Protein AF-A0A1X0RWL5-F1 (afdb_monomer_lite)

Structure (mmCIF, N/CA/C/O backbone):
data_AF-A0A1X0RWL5-F1
#
_entry.id   AF-A0A1X0RWL5-F1
#
loop_
_atom_site.group_PDB
_atom_site.id
_atom_site.type_symbol
_atom_site.label_atom_id
_atom_site.label_alt_id
_atom_site.label_comp_id
_atom_site.label_asym_id
_atom_site.label_entity_id
_atom_site.label_seq_id
_atom_site.pdbx_PDB_ins_code
_atom_site.Cartn_x
_atom_site.Cartn_y
_atom_site.Cartn_z
_atom_site.occupancy
_atom_site.B_iso_or_equiv
_atom_site.auth_seq_id
_atom_site.auth_comp_id
_atom_site.auth_asym_id
_atom_site.auth_atom_id
_atom_site.pdbx_PDB_model_num
ATOM 1 N N . MET A 1 1 ? -8.350 14.695 -5.551 1.00 92.56 1 MET A N 1
ATOM 2 C CA . MET A 1 1 ? -9.168 13.581 -5.007 1.00 92.56 1 MET A CA 1
ATOM 3 C C . MET A 1 1 ? -10.260 14.176 -4.135 1.00 92.56 1 MET A C 1
ATOM 5 O O . MET A 1 1 ? -10.119 15.328 -3.752 1.00 92.56 1 MET A O 1
ATOM 9 N N . ILE A 1 2 ? -11.336 13.450 -3.864 1.00 94.44 2 ILE A N 1
ATOM 10 C CA . ILE A 1 2 ? -12.346 13.819 -2.870 1.00 94.44 2 ILE A CA 1
ATOM 11 C C . ILE A 1 2 ? -12.333 12.714 -1.810 1.00 94.44 2 ILE A C 1
ATOM 13 O O . ILE A 1 2 ? -12.375 11.538 -2.169 1.00 94.44 2 ILE A O 1
ATOM 17 N N . LEU A 1 3 ? -12.236 13.079 -0.540 1.00 95.19 3 LEU A N 1
ATOM 18 C CA . LEU A 1 3 ? -12.356 12.169 0.590 1.00 95.19 3 LEU A CA 1
ATOM 19 C C . LEU A 1 3 ? -13.637 12.528 1.323 1.00 95.19 3 LEU A C 1
ATOM 21 O O . LEU A 1 3 ? -13.759 13.647 1.818 1.00 95.19 3 LEU A O 1
ATOM 25 N N . ASP A 1 4 ? -14.566 11.586 1.402 1.00 93.56 4 ASP A N 1
ATOM 26 C CA . ASP A 1 4 ? -15.720 11.742 2.275 1.00 93.56 4 ASP A CA 1
ATOM 27 C C . ASP A 1 4 ? -15.365 11.136 3.639 1.00 93.56 4 ASP A C 1
ATOM 29 O O . ASP A 1 4 ? -15.083 9.936 3.720 1.00 93.56 4 ASP A O 1
ATOM 33 N N . THR A 1 5 ? -15.335 11.960 4.686 1.00 93.12 5 THR A N 1
ATOM 34 C CA . THR A 1 5 ? -14.848 11.613 6.028 1.00 93.12 5 THR A CA 1
ATOM 35 C C . THR A 1 5 ? -15.949 11.728 7.077 1.00 93.12 5 THR A C 1
ATOM 37 O O . THR A 1 5 ? -16.734 12.678 7.092 1.00 93.12 5 THR A O 1
ATOM 40 N N . HIS A 1 6 ? -16.026 10.754 7.980 1.00 91.69 6 HIS A N 1
ATOM 41 C CA . HIS A 1 6 ? -16.970 10.783 9.089 1.00 91.69 6 HIS A CA 1
ATOM 42 C C . HIS A 1 6 ? -16.647 11.963 10.027 1.00 91.69 6 HIS A C 1
ATOM 44 O O . HIS A 1 6 ? -15.472 12.150 10.361 1.00 91.69 6 HIS A O 1
ATOM 50 N N . PRO A 1 7 ? -17.642 12.750 10.483 1.00 88.81 7 PRO A N 1
ATOM 51 C CA . PRO A 1 7 ? -17.404 13.919 11.332 1.00 88.81 7 PRO A CA 1
ATOM 52 C C . PRO A 1 7 ? -16.592 13.610 12.594 1.00 88.81 7 PRO A C 1
ATOM 54 O O . PRO A 1 7 ? -15.671 14.353 12.921 1.00 88.81 7 PRO A O 1
ATOM 57 N N . ASP A 1 8 ? -16.863 12.478 13.248 1.00 89.62 8 ASP A N 1
ATOM 58 C CA . ASP A 1 8 ? -16.156 12.083 14.475 1.00 89.62 8 ASP A CA 1
ATOM 59 C C . ASP A 1 8 ? -14.657 11.872 14.251 1.00 89.62 8 ASP A C 1
ATOM 61 O O . ASP A 1 8 ? -13.845 12.187 15.118 1.00 89.62 8 ASP A O 1
ATOM 65 N N . PHE A 1 9 ? -14.261 11.417 13.059 1.00 91.75 9 PHE A N 1
ATOM 66 C CA . PHE A 1 9 ? -12.850 11.270 12.730 1.00 91.75 9 PHE A CA 1
ATOM 67 C C . PHE A 1 9 ? -12.144 12.620 12.667 1.00 91.75 9 PHE A C 1
ATOM 69 O O . PHE A 1 9 ? -11.029 12.739 13.166 1.00 91.75 9 PHE A O 1
ATOM 76 N N . LEU A 1 10 ? -12.800 13.654 12.133 1.00 89.88 10 LEU A N 1
ATOM 77 C CA . LEU A 1 10 ? -12.243 15.009 12.068 1.00 89.88 10 LEU A CA 1
ATOM 78 C C . LEU A 1 10 ? -12.021 15.627 13.460 1.00 89.88 10 LEU A C 1
ATOM 80 O O . LEU A 1 10 ? -11.217 16.547 13.598 1.00 89.88 10 LEU A O 1
ATOM 84 N N . LEU A 1 11 ? -12.688 15.113 14.501 1.00 91.06 11 LEU A N 1
ATOM 85 C CA . LEU A 1 11 ? -12.480 15.544 15.887 1.00 91.06 11 LEU A CA 1
ATOM 86 C C . LEU A 1 11 ? -11.215 14.942 16.518 1.00 91.06 11 LEU A C 1
ATOM 88 O O . LEU A 1 11 ? -10.672 15.519 17.468 1.00 91.06 11 LEU A O 1
ATOM 92 N N . THR A 1 12 ? -10.734 13.815 15.989 1.00 92.75 12 THR A N 1
ATOM 93 C CA . THR A 1 12 ? -9.499 13.160 16.443 1.00 92.75 12 THR A CA 1
ATOM 94 C C . THR A 1 12 ? -8.259 13.959 16.040 1.00 92.75 12 THR A C 1
ATOM 96 O O . THR A 1 12 ? -8.297 14.797 15.135 1.00 92.75 12 THR A O 1
ATOM 99 N N . ASP A 1 13 ? -7.128 13.688 16.690 1.00 93.50 13 ASP A N 1
ATOM 100 C CA . ASP A 1 13 ? -5.861 14.340 16.347 1.00 93.50 13 ASP A CA 1
ATOM 101 C C . ASP A 1 13 ? -5.403 13.976 14.927 1.00 93.50 13 ASP A C 1
ATOM 103 O O . ASP A 1 13 ? -4.974 14.853 14.175 1.00 93.50 13 ASP A O 1
ATOM 107 N N . ALA A 1 14 ? -5.600 12.719 14.510 1.00 93.75 14 ALA A N 1
ATOM 108 C CA . ALA A 1 14 ? -5.349 12.275 13.141 1.00 93.75 14 ALA A CA 1
ATOM 109 C C . ALA A 1 14 ? -6.223 13.028 12.125 1.00 93.75 14 ALA A C 1
ATOM 111 O O . ALA A 1 14 ? -5.723 13.481 11.099 1.00 93.75 14 ALA A O 1
ATOM 112 N N . GLY A 1 15 ? -7.512 13.227 12.414 1.00 92.75 15 GLY A N 1
ATOM 113 C CA . GLY A 1 15 ? -8.420 13.955 11.525 1.00 92.75 15 GLY A CA 1
ATOM 114 C C . GLY A 1 15 ? -8.036 15.419 11.319 1.00 92.75 15 GLY A C 1
ATOM 115 O O . GLY A 1 15 ? -8.019 15.892 10.182 1.00 92.75 15 GLY A O 1
ATOM 116 N N . LYS A 1 16 ? -7.650 16.121 12.392 1.00 92.31 16 LYS A N 1
ATOM 117 C CA . LYS A 1 16 ? -7.170 17.515 12.315 1.00 92.31 16 LYS A CA 1
ATOM 118 C C . LYS A 1 16 ? -5.883 17.629 11.497 1.00 92.31 16 LYS A C 1
ATOM 120 O O . LYS A 1 16 ? -5.734 18.540 10.685 1.00 92.31 16 LYS A O 1
ATOM 125 N N . LEU A 1 17 ? -4.952 16.697 11.701 1.00 94.75 17 LEU A N 1
ATOM 126 C CA . LEU A 1 17 ? -3.697 16.641 10.951 1.00 94.75 17 LEU A CA 1
ATOM 127 C C . LEU A 1 17 ? -3.925 16.273 9.474 1.00 94.75 17 LEU A C 1
ATOM 129 O O . LEU A 1 17 ? -3.216 16.778 8.600 1.00 94.75 17 LEU A O 1
ATOM 133 N N . LEU A 1 18 ? -4.931 15.442 9.178 1.00 94.50 18 LEU A N 1
ATOM 134 C CA . LEU A 1 18 ? -5.252 15.020 7.815 1.00 94.50 18 LEU A CA 1
ATOM 135 C C . LEU A 1 18 ? -5.640 16.204 6.926 1.00 94.50 18 LEU A C 1
ATOM 137 O O . LEU A 1 18 ? -5.168 16.303 5.792 1.00 94.50 18 LEU A O 1
ATOM 141 N N . GLU A 1 19 ? -6.469 17.117 7.433 1.00 89.25 19 GLU A N 1
ATOM 142 C CA . GLU A 1 19 ? -6.888 18.306 6.686 1.00 89.25 19 GLU A CA 1
ATOM 143 C C . GLU A 1 19 ? -5.700 19.205 6.331 1.00 89.25 19 GLU A C 1
ATOM 145 O O . GLU A 1 19 ? -5.566 19.643 5.181 1.00 89.25 19 GLU A O 1
ATOM 150 N N . ALA A 1 20 ? -4.781 19.397 7.279 1.00 91.31 20 ALA A N 1
ATOM 151 C CA . ALA A 1 20 ? -3.557 20.158 7.059 1.00 91.31 20 ALA A CA 1
ATOM 152 C C . ALA A 1 20 ? -2.620 19.499 6.025 1.00 91.31 20 ALA A C 1
ATOM 154 O O . ALA A 1 20 ? -1.988 20.208 5.243 1.00 91.31 20 ALA A O 1
ATOM 155 N N . SER A 1 21 ? -2.548 18.162 5.986 1.00 93.56 21 SER A N 1
ATOM 156 C CA . SER A 1 21 ? -1.721 17.412 5.023 1.00 93.56 21 SER A CA 1
ATOM 157 C C . SER A 1 21 ? -2.301 17.422 3.597 1.00 93.56 21 SER A C 1
ATOM 159 O O . SER A 1 21 ? -1.571 17.596 2.614 1.00 93.56 21 SER A O 1
ATOM 161 N N . LEU A 1 22 ? -3.620 17.255 3.460 1.00 92.38 22 LEU A N 1
ATOM 162 C CA . LEU A 1 22 ? -4.269 17.032 2.166 1.00 92.38 22 LEU A CA 1
ATOM 163 C C . LEU A 1 22 ? -4.667 18.314 1.426 1.00 92.38 22 LEU A C 1
ATOM 165 O O . LEU A 1 22 ? -4.680 18.321 0.189 1.00 92.38 22 LEU A O 1
ATOM 169 N N . THR A 1 23 ? -4.933 19.407 2.144 1.00 89.12 23 THR A N 1
ATOM 170 C CA . THR A 1 23 ? -5.310 20.697 1.537 1.00 89.12 23 THR A CA 1
ATOM 171 C C . THR A 1 23 ? -4.235 21.238 0.577 1.00 89.12 23 THR A C 1
ATOM 173 O O . THR A 1 23 ? -4.574 21.565 -0.565 1.00 89.12 23 THR A O 1
ATOM 176 N N . PRO A 1 24 ? -2.928 21.248 0.929 1.00 93.00 24 PRO A N 1
ATOM 177 C CA . PRO A 1 24 ? -1.858 21.646 0.007 1.00 93.00 24 PRO A CA 1
ATOM 178 C C . PRO A 1 24 ? -1.766 20.782 -1.260 1.00 93.00 24 PRO A C 1
ATOM 180 O O . PRO A 1 24 ? -1.211 21.214 -2.268 1.00 93.00 24 PRO A O 1
ATOM 183 N N . LYS A 1 25 ? -2.313 19.560 -1.228 1.00 91.06 25 LYS A N 1
ATOM 184 C CA . LYS A 1 25 ? -2.301 18.594 -2.340 1.00 91.06 25 LYS A CA 1
ATOM 185 C C . LYS A 1 25 ? -3.575 18.636 -3.185 1.00 91.06 25 LYS A C 1
ATOM 187 O O . LYS A 1 25 ? -3.797 17.743 -4.004 1.00 91.06 25 LYS A O 1
ATOM 192 N N . MET A 1 26 ? -4.408 19.665 -3.002 1.00 89.81 26 MET A N 1
ATOM 193 C CA . MET A 1 26 ? -5.657 19.873 -3.745 1.00 89.81 26 MET A CA 1
ATOM 194 C C . MET A 1 26 ? -6.643 18.696 -3.618 1.00 89.81 26 MET A C 1
ATOM 196 O O . MET A 1 26 ? -7.407 18.395 -4.544 1.00 89.81 26 MET A O 1
ATOM 200 N N . ALA A 1 27 ? -6.609 17.984 -2.490 1.00 92.31 27 ALA A N 1
ATOM 201 C CA . ALA A 1 27 ? -7.645 17.025 -2.145 1.00 92.31 27 ALA A CA 1
ATOM 202 C C . ALA A 1 27 ? -8.783 17.743 -1.406 1.00 92.31 27 ALA A C 1
ATOM 204 O O . ALA A 1 27 ? -8.552 18.602 -0.563 1.00 92.31 27 ALA A O 1
ATOM 205 N N . GLU A 1 28 ? -10.018 17.398 -1.754 1.00 92.88 28 GLU A N 1
ATOM 206 C CA . GLU A 1 28 ? -11.218 17.941 -1.121 1.00 92.88 28 GLU A CA 1
ATOM 207 C C . GLU A 1 28 ? -11.665 16.993 -0.020 1.00 92.88 28 GLU A C 1
ATOM 209 O O . GLU A 1 28 ? -11.987 15.844 -0.311 1.00 92.88 28 GLU A O 1
ATOM 214 N N . ILE A 1 29 ? -11.717 17.472 1.218 1.00 92.06 29 ILE A N 1
ATOM 215 C CA . ILE A 1 29 ? -12.321 16.735 2.325 1.00 92.06 29 ILE A CA 1
ATOM 216 C C . ILE A 1 29 ? -13.769 17.193 2.448 1.00 92.06 29 ILE A C 1
ATOM 218 O O . ILE A 1 29 ? -14.054 18.390 2.480 1.00 92.06 29 ILE A O 1
ATOM 222 N N . ARG A 1 30 ? -14.693 16.239 2.461 1.00 91.00 30 ARG A N 1
ATOM 223 C CA . ARG A 1 30 ? -16.125 16.489 2.605 1.00 91.00 30 ARG A CA 1
ATOM 224 C C . ARG A 1 30 ? -16.644 15.670 3.773 1.00 91.00 30 ARG A C 1
ATOM 226 O O . ARG A 1 30 ? -16.251 14.515 3.909 1.00 91.00 30 ARG A O 1
ATOM 233 N N . PRO A 1 31 ? -17.534 16.221 4.603 1.00 86.81 31 PRO A N 1
ATOM 234 C CA . PRO A 1 31 ? -18.164 15.417 5.627 1.00 86.81 31 PRO A CA 1
ATOM 235 C C . PRO A 1 31 ? -19.024 14.337 4.961 1.00 86.81 31 PRO A C 1
ATOM 237 O O . PRO A 1 31 ? -19.700 14.576 3.957 1.00 86.81 31 PRO A O 1
ATOM 240 N N . LEU A 1 32 ? -19.007 13.141 5.536 1.00 81.81 32 LEU A N 1
ATOM 241 C CA . LEU A 1 32 ? -19.832 11.999 5.154 1.00 81.81 32 LEU A CA 1
ATOM 242 C C . LEU A 1 32 ? -21.287 12.233 5.620 1.00 81.81 32 LEU A C 1
ATOM 244 O O . LEU A 1 32 ? -21.847 11.458 6.385 1.00 81.81 32 LEU A O 1
ATOM 248 N N . SER A 1 33 ? -21.885 13.362 5.232 1.00 61.53 33 SER A N 1
ATOM 249 C CA . SER A 1 33 ? -23.151 13.872 5.779 1.00 61.53 33 SER A CA 1
ATOM 250 C C . SER A 1 33 ? -24.401 13.199 5.215 1.00 61.53 33 SER A C 1
ATOM 252 O O . SER A 1 33 ? -25.498 13.473 5.691 1.00 61.53 33 SER A O 1
ATOM 254 N N . GLU A 1 34 ? -24.270 12.358 4.188 1.00 55.69 34 GLU A N 1
ATOM 255 C CA . GLU A 1 34 ? -25.434 11.901 3.421 1.00 55.69 34 GLU A CA 1
ATOM 256 C C . GLU A 1 34 ? -26.091 10.625 3.968 1.00 55.69 34 GLU A C 1
ATOM 258 O O . GLU A 1 34 ? -27.232 10.349 3.607 1.00 55.69 34 GLU A O 1
ATOM 263 N N . HIS A 1 35 ? -25.459 9.863 4.873 1.00 56.06 35 HIS A N 1
ATOM 264 C CA . HIS A 1 35 ? -25.995 8.556 5.273 1.00 56.06 35 HIS A CA 1
ATOM 265 C C . HIS A 1 35 ? -25.611 8.151 6.709 1.00 56.06 35 HIS A C 1
ATOM 267 O O . HIS A 1 35 ? -24.529 7.617 6.945 1.00 56.06 35 HIS A O 1
ATOM 273 N N . SER A 1 36 ? -26.549 8.302 7.654 1.00 56.88 36 SER A N 1
ATOM 274 C CA . SER A 1 36 ? -26.450 7.784 9.037 1.00 56.88 36 SER A CA 1
ATOM 275 C C . SER A 1 36 ? -26.243 6.258 9.123 1.00 56.88 36 SER A C 1
ATOM 277 O O . SER A 1 36 ? -25.979 5.728 10.201 1.00 56.88 36 SER A O 1
ATOM 279 N N . GLU A 1 37 ? -26.407 5.544 8.009 1.00 68.56 37 GLU A N 1
ATOM 280 C CA . GLU A 1 37 ? -26.296 4.086 7.893 1.00 68.56 37 GLU A CA 1
ATOM 281 C C . GLU A 1 37 ? -24.868 3.607 7.584 1.00 68.56 37 GLU A C 1
ATOM 283 O O . GLU A 1 37 ? -24.593 2.409 7.641 1.00 68.56 37 GLU A O 1
ATOM 288 N N . LEU A 1 38 ? -23.949 4.513 7.233 1.00 79.69 38 LEU A N 1
ATOM 289 C CA . LEU A 1 38 ? -22.583 4.131 6.878 1.00 79.69 38 LEU A CA 1
ATOM 290 C C . LEU A 1 38 ? -21.768 3.835 8.134 1.00 79.69 38 LEU A C 1
ATOM 292 O O . LEU A 1 38 ? -21.750 4.610 9.086 1.00 79.69 38 LEU A O 1
ATOM 296 N N . ARG A 1 39 ? -21.069 2.700 8.118 1.00 87.56 39 ARG A N 1
ATOM 297 C CA . ARG A 1 39 ? -20.262 2.199 9.239 1.00 87.56 39 ARG A CA 1
ATOM 298 C C . ARG A 1 39 ? -18.765 2.224 8.916 1.00 87.56 39 ARG A C 1
ATOM 300 O O . ARG A 1 39 ? -18.013 1.372 9.370 1.00 87.56 39 ARG A O 1
ATOM 307 N N . TYR A 1 40 ? -18.339 3.184 8.097 1.00 92.00 40 TYR A N 1
ATOM 308 C CA . TYR A 1 40 ? -16.934 3.410 7.770 1.00 92.00 40 TYR A CA 1
ATOM 309 C C . TYR A 1 40 ? -16.548 4.877 7.937 1.00 92.00 40 TYR A C 1
ATOM 311 O O . TYR A 1 40 ? -17.377 5.781 7.855 1.00 92.00 40 TYR A O 1
ATOM 319 N N . THR A 1 41 ? -15.259 5.102 8.163 1.00 94.25 41 THR A N 1
ATOM 320 C CA . THR A 1 41 ? -14.696 6.401 8.527 1.00 94.25 41 THR A CA 1
ATOM 321 C C . THR A 1 41 ? -14.378 7.251 7.305 1.00 94.25 41 THR A C 1
ATOM 323 O O . THR A 1 41 ? -14.656 8.445 7.304 1.00 94.25 41 THR A O 1
ATOM 326 N N . ILE A 1 42 ? -13.773 6.666 6.270 1.00 95.19 42 ILE A N 1
ATOM 327 C CA . ILE A 1 42 ? -13.331 7.394 5.076 1.00 95.19 42 ILE A CA 1
ATOM 328 C C . ILE A 1 42 ? -13.707 6.610 3.824 1.00 95.19 42 ILE A C 1
ATOM 330 O O . ILE A 1 42 ? -13.578 5.387 3.768 1.00 95.19 42 ILE A O 1
ATOM 334 N N . SER A 1 43 ? -14.140 7.323 2.789 1.00 94.75 43 SER A N 1
ATOM 335 C CA . SER A 1 43 ? -14.227 6.789 1.432 1.00 94.75 43 SER A CA 1
ATOM 336 C C . SER A 1 43 ? -13.642 7.762 0.420 1.00 94.75 43 SER A C 1
ATOM 338 O O . SER A 1 43 ? -13.606 8.971 0.652 1.00 94.75 43 SER A O 1
ATOM 340 N N . TRP A 1 44 ? -13.178 7.232 -0.709 1.00 95.44 44 TRP A N 1
ATOM 341 C CA . TRP A 1 44 ? -12.525 8.024 -1.743 1.00 95.44 44 TRP A CA 1
ATOM 342 C C . TRP A 1 44 ? -13.385 8.120 -2.993 1.00 95.44 44 TRP A C 1
ATOM 344 O O . TRP A 1 44 ? -13.938 7.141 -3.492 1.00 95.44 44 TRP A O 1
ATOM 354 N N . LYS A 1 45 ? -13.419 9.326 -3.541 1.00 94.12 45 LYS A N 1
ATOM 355 C CA . LYS A 1 45 ? -14.000 9.668 -4.830 1.00 94.12 45 LYS A CA 1
ATOM 356 C C . LYS A 1 45 ? -12.945 10.373 -5.670 1.00 94.12 45 LYS A C 1
ATOM 358 O O . LYS A 1 45 ? -12.112 11.137 -5.175 1.00 94.12 45 LYS A O 1
ATOM 363 N N . ARG A 1 46 ? -13.012 10.201 -6.983 1.00 91.19 46 ARG A N 1
ATOM 364 C CA . ARG A 1 46 ? -12.121 10.878 -7.922 1.00 91.19 46 ARG A CA 1
ATOM 365 C C . ARG A 1 46 ? -12.887 11.653 -8.974 1.00 91.19 46 ARG A C 1
ATOM 367 O O . ARG A 1 46 ? -13.784 11.132 -9.629 1.00 91.19 46 ARG A O 1
ATOM 374 N N . LYS A 1 47 ? -12.437 12.886 -9.201 1.00 91.00 47 LYS A N 1
ATOM 375 C CA . LYS A 1 47 ? -12.818 13.711 -10.348 1.00 91.00 47 LYS A CA 1
ATOM 376 C C . LYS A 1 47 ? -12.074 13.227 -11.595 1.00 91.00 47 LYS A C 1
ATOM 378 O O . LYS A 1 47 ? -10.849 13.303 -11.661 1.00 91.00 47 LYS A O 1
ATOM 383 N N . CYS A 1 48 ? -12.809 12.722 -12.574 1.00 88.69 48 CYS A N 1
ATOM 384 C CA . CYS A 1 48 ? -12.292 12.239 -13.846 1.00 88.69 48 CYS A CA 1
ATOM 385 C C . CYS A 1 48 ? -12.677 13.211 -14.962 1.00 88.69 48 CYS A C 1
ATOM 387 O O . CYS A 1 48 ? -13.856 13.473 -15.186 1.00 88.69 48 CYS A O 1
ATOM 389 N N . GLN A 1 49 ? -11.668 13.738 -15.653 1.00 88.94 49 GLN A N 1
ATOM 390 C CA . GLN A 1 49 ? -11.817 14.616 -16.823 1.00 88.94 49 GLN A CA 1
ATOM 391 C C . GLN A 1 49 ? -11.428 13.922 -18.132 1.00 88.94 49 GLN A C 1
ATOM 393 O O . GLN A 1 49 ? -11.605 14.489 -19.199 1.00 88.94 49 GLN A O 1
ATOM 398 N N . ALA A 1 50 ? -10.876 12.713 -18.055 1.00 86.88 50 ALA A N 1
ATOM 399 C CA . ALA A 1 50 ? -10.507 11.900 -19.202 1.00 86.88 50 ALA A CA 1
ATOM 400 C C . ALA A 1 50 ? -10.631 10.422 -18.825 1.00 86.88 50 ALA A C 1
ATOM 402 O O . ALA A 1 50 ? -10.339 10.047 -17.680 1.00 86.88 50 ALA A O 1
ATOM 403 N N . GLU A 1 51 ? -11.046 9.602 -19.781 1.00 87.12 51 GLU A N 1
ATOM 404 C CA . GLU A 1 51 ? -11.137 8.150 -19.657 1.00 87.12 51 GLU A CA 1
ATOM 405 C C . GLU A 1 51 ? -10.090 7.492 -20.551 1.00 87.12 51 GLU A C 1
ATOM 407 O O . GLU A 1 51 ? -9.620 8.065 -21.532 1.00 87.12 51 GLU A O 1
ATOM 412 N N . TRP A 1 52 ? -9.645 6.306 -20.154 1.00 84.38 52 TRP A N 1
ATOM 413 C CA . TRP A 1 52 ? -8.662 5.574 -20.935 1.00 84.38 52 TRP A CA 1
ATOM 414 C C . TRP A 1 52 ? -9.336 4.770 -22.017 1.00 84.38 52 TRP A C 1
ATOM 416 O O . TRP A 1 52 ? -10.272 4.027 -21.735 1.00 84.38 52 TRP A O 1
ATOM 426 N N . HIS A 1 53 ? -8.803 4.888 -23.221 1.00 83.38 53 HIS A N 1
ATOM 427 C CA . HIS A 1 53 ? -9.233 4.115 -24.359 1.00 83.38 53 HIS A CA 1
ATOM 428 C C . HIS A 1 53 ? -8.186 3.036 -24.639 1.00 83.38 53 HIS A C 1
ATOM 430 O O . HIS A 1 53 ? -7.046 3.340 -24.993 1.00 83.38 53 HIS A O 1
ATOM 436 N N . SER A 1 54 ? -8.560 1.774 -24.413 1.00 81.81 54 SER A N 1
ATOM 437 C CA . SER A 1 54 ? -7.646 0.626 -24.466 1.00 81.81 54 SER A CA 1
ATOM 438 C C . SER A 1 54 ? -7.082 0.370 -25.858 1.00 81.81 54 SER A C 1
ATOM 440 O O . SER A 1 54 ? -5.918 0.007 -25.976 1.00 81.81 54 SER A O 1
ATOM 442 N N . GLU A 1 55 ? -7.870 0.585 -26.910 1.00 81.19 55 GLU A N 1
ATOM 443 C CA . GLU A 1 55 ? -7.427 0.328 -28.286 1.00 81.19 55 GLU A CA 1
ATOM 444 C C . GLU A 1 55 ? -6.386 1.348 -28.748 1.00 81.19 55 GLU A C 1
ATOM 446 O O . GLU A 1 55 ? -5.377 0.994 -29.344 1.00 81.19 55 GLU A O 1
ATOM 451 N N . SER A 1 56 ? -6.606 2.625 -28.431 1.00 80.50 56 SER A N 1
ATOM 452 C CA . SER A 1 56 ? -5.719 3.715 -28.845 1.00 80.50 56 SER A CA 1
ATOM 453 C C . SER A 1 56 ? -4.629 4.022 -27.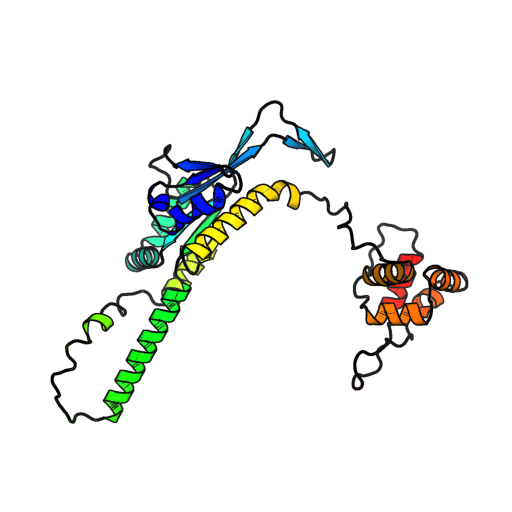819 1.00 80.50 56 SER A C 1
ATOM 455 O O . SER A 1 56 ? -3.897 4.991 -28.011 1.00 80.50 56 SER A O 1
ATOM 457 N N . GLN A 1 57 ? -4.564 3.267 -26.713 1.00 79.56 57 GLN A N 1
ATOM 458 C CA . GLN A 1 57 ? -3.605 3.430 -25.609 1.00 79.56 57 GLN A CA 1
ATOM 459 C C . GLN A 1 57 ? -3.436 4.896 -25.168 1.00 79.56 57 GLN A C 1
ATOM 461 O O . GLN A 1 57 ? -2.339 5.382 -24.895 1.00 79.56 57 GLN A O 1
ATOM 466 N N . THR A 1 58 ? -4.540 5.642 -25.144 1.00 80.00 58 THR A N 1
ATOM 467 C CA . THR A 1 58 ? -4.540 7.090 -24.913 1.00 80.00 58 THR A CA 1
ATOM 468 C C . THR A 1 58 ? -5.699 7.500 -24.016 1.00 80.00 58 THR A C 1
ATOM 470 O O . THR A 1 58 ? -6.724 6.822 -23.910 1.00 80.00 58 THR A O 1
ATOM 473 N N . PHE A 1 59 ? -5.531 8.627 -23.325 1.00 84.69 59 PHE A N 1
ATOM 474 C CA . PHE A 1 59 ? -6.600 9.227 -22.535 1.00 84.69 59 PHE A CA 1
ATOM 475 C C . PHE A 1 59 ? -7.448 10.141 -23.418 1.00 84.69 59 PHE A C 1
ATOM 477 O O . PHE A 1 59 ? -6.944 11.125 -23.956 1.00 84.69 59 PHE A O 1
ATOM 484 N N . ILE A 1 60 ? -8.739 9.835 -23.525 1.00 88.44 60 ILE A N 1
ATOM 485 C CA . ILE A 1 60 ? -9.716 10.646 -24.249 1.00 88.44 60 ILE A CA 1
ATOM 486 C C . ILE A 1 60 ? -10.383 11.602 -23.251 1.00 88.44 60 ILE A C 1
ATOM 488 O O . ILE A 1 60 ? -10.978 11.138 -22.271 1.00 88.44 60 ILE A O 1
ATOM 492 N N . PRO A 1 61 ? -10.299 12.929 -23.461 1.00 92.06 61 PRO A N 1
ATOM 493 C CA . PRO A 1 61 ? -10.986 13.902 -22.622 1.00 92.06 61 PRO A CA 1
ATOM 494 C C . PRO A 1 61 ? -12.502 13.678 -22.612 1.00 92.06 61 PRO A C 1
ATOM 496 O O . PRO A 1 61 ? -13.136 13.503 -23.652 1.00 92.06 61 PRO A O 1
ATOM 499 N N . LEU A 1 62 ? -13.094 13.719 -21.423 1.00 90.06 62 LEU A N 1
ATOM 500 C CA . LEU A 1 62 ? -14.536 13.699 -21.238 1.00 90.06 62 LEU A CA 1
ATOM 501 C C . LEU A 1 62 ? -15.103 15.101 -21.460 1.00 90.06 62 LEU A C 1
ATOM 503 O O . LEU A 1 62 ? -14.535 16.090 -21.002 1.00 90.06 62 LEU A O 1
ATOM 507 N N . ARG A 1 63 ? -16.278 15.181 -22.096 1.00 89.19 63 ARG A N 1
ATOM 508 C CA . ARG A 1 63 ? -17.003 16.453 -22.270 1.00 89.19 63 ARG A CA 1
ATOM 509 C C . ARG A 1 63 ? -17.396 17.080 -20.931 1.00 89.19 63 ARG A C 1
ATOM 511 O O . ARG A 1 63 ? -17.326 18.291 -20.782 1.00 89.19 63 ARG A O 1
ATOM 518 N N . ASN A 1 64 ? -17.788 16.241 -19.972 1.00 90.69 64 ASN A N 1
ATOM 519 C CA . ASN A 1 64 ? -18.174 16.641 -18.625 1.00 90.69 64 ASN A CA 1
ATOM 520 C C . ASN A 1 64 ? -17.351 15.859 -17.600 1.00 90.69 64 ASN A C 1
ATOM 522 O O . ASN A 1 64 ? -17.096 14.666 -17.775 1.00 90.69 64 ASN A O 1
ATOM 526 N N . MET A 1 65 ? -16.973 16.519 -16.506 1.00 90.38 65 MET A N 1
ATOM 527 C CA . MET A 1 65 ? -16.282 15.869 -15.397 1.00 90.38 65 MET A CA 1
ATOM 528 C C . MET A 1 65 ? -17.195 14.831 -14.733 1.00 90.38 65 MET A C 1
ATOM 530 O O . MET A 1 65 ? -18.329 15.131 -14.366 1.00 90.38 65 MET A O 1
ATOM 534 N N . LYS A 1 66 ? -16.668 13.627 -14.517 1.00 92.00 66 LYS A N 1
ATOM 535 C CA . LYS A 1 66 ? -17.355 12.523 -13.839 1.00 92.00 66 LYS A CA 1
ATOM 536 C C . LYS A 1 66 ? -16.738 12.288 -12.467 1.00 92.00 66 LYS A C 1
ATOM 538 O O . LYS A 1 66 ? -15.516 12.295 -12.337 1.00 92.00 66 LYS A O 1
ATOM 543 N N . ILE A 1 67 ? -17.559 12.064 -11.446 1.00 92.19 67 ILE A N 1
ATOM 544 C CA . ILE A 1 67 ? -17.083 11.630 -10.127 1.00 92.19 67 ILE A CA 1
ATOM 545 C C . ILE A 1 67 ? -17.223 10.111 -10.059 1.00 92.19 67 ILE A C 1
ATOM 547 O O . ILE A 1 67 ? -18.308 9.580 -10.274 1.00 92.19 67 ILE A O 1
ATOM 551 N N . ILE A 1 68 ? -16.117 9.421 -9.799 1.00 91.12 68 ILE A N 1
ATOM 552 C CA . ILE A 1 68 ? -16.053 7.960 -9.706 1.00 91.12 68 ILE A CA 1
ATOM 553 C C . ILE A 1 68 ? -15.705 7.585 -8.269 1.00 91.12 68 ILE A C 1
ATOM 555 O O . ILE A 1 68 ? -14.831 8.210 -7.673 1.00 91.12 68 ILE A O 1
ATOM 559 N N . GLN A 1 69 ? -16.398 6.591 -7.721 1.00 92.19 69 GLN A N 1
ATOM 560 C CA . GLN A 1 69 ? -16.098 6.014 -6.412 1.00 92.19 69 GLN A CA 1
ATOM 561 C C . GLN A 1 69 ? -14.895 5.080 -6.525 1.00 92.19 69 GLN A C 1
ATOM 563 O O . GLN A 1 69 ? -14.837 4.265 -7.445 1.00 92.19 69 GLN A O 1
ATOM 568 N N . GLU A 1 70 ? -13.952 5.188 -5.599 1.00 93.50 70 GLU A N 1
ATOM 569 C CA . GLU A 1 70 ? -12.852 4.232 -5.497 1.00 93.50 70 GLU A CA 1
ATOM 570 C C . GLU A 1 70 ? -13.326 2.956 -4.775 1.00 93.50 70 GLU A C 1
ATOM 572 O O . GLU A 1 70 ? -14.225 3.017 -3.927 1.00 93.50 70 GLU A O 1
ATOM 577 N N . PRO A 1 71 ? -12.731 1.788 -5.074 1.00 93.19 71 PRO A N 1
ATOM 578 C CA . PRO A 1 71 ? -13.205 0.500 -4.568 1.00 93.19 71 PRO A CA 1
ATOM 579 C C . PRO A 1 71 ? -12.785 0.214 -3.116 1.00 93.19 71 PRO A C 1
ATOM 581 O O . PRO A 1 71 ? -12.862 -0.930 -2.678 1.00 93.19 71 PRO A O 1
ATOM 584 N N . TYR A 1 72 ? -12.352 1.231 -2.368 1.00 94.88 72 TYR A N 1
ATOM 585 C CA . TYR A 1 72 ? -11.843 1.101 -1.005 1.00 94.88 72 TYR A CA 1
ATOM 586 C C . TYR A 1 72 ? -12.628 1.984 -0.037 1.00 94.88 72 TYR A C 1
ATOM 588 O O . TYR A 1 72 ? -12.993 3.122 -0.354 1.00 94.88 72 TYR A O 1
ATOM 596 N N . VAL A 1 73 ? -12.837 1.469 1.168 1.00 95.81 73 VAL A N 1
ATOM 597 C CA . VAL A 1 73 ? -13.285 2.233 2.335 1.00 95.81 73 VAL A CA 1
ATOM 598 C C . VAL A 1 73 ? -12.344 1.977 3.492 1.00 95.81 73 VAL A C 1
ATOM 600 O O . VAL A 1 73 ? -11.744 0.910 3.583 1.00 95.81 73 VAL A O 1
ATOM 603 N N . LEU A 1 74 ? -12.222 2.951 4.381 1.00 97.19 74 LEU A N 1
ATOM 604 C CA . LEU A 1 74 ? -11.373 2.842 5.552 1.00 97.19 74 LEU A CA 1
ATOM 605 C C . LEU A 1 74 ? -12.177 3.022 6.825 1.00 97.19 74 LEU A C 1
ATOM 607 O O . LEU A 1 74 ? -13.021 3.912 6.923 1.00 97.19 74 LEU A O 1
ATOM 611 N N . ILE A 1 75 ? -11.873 2.169 7.792 1.00 96.50 75 ILE A N 1
ATOM 612 C CA . ILE A 1 75 ? -12.350 2.241 9.163 1.00 96.50 75 ILE A CA 1
ATOM 613 C C . ILE A 1 75 ? -11.136 2.576 10.016 1.00 96.50 75 ILE A C 1
ATOM 615 O O . ILE A 1 75 ? -10.180 1.807 10.069 1.00 96.50 75 ILE A O 1
ATOM 619 N N . TYR A 1 76 ? -11.160 3.747 10.631 1.00 96.56 76 TYR A N 1
ATOM 620 C CA . TYR A 1 76 ? -10.177 4.162 11.617 1.00 96.56 76 TYR A CA 1
ATOM 621 C C . TYR A 1 76 ? -10.633 3.676 12.988 1.00 96.56 76 TYR A C 1
ATOM 623 O O . TYR A 1 76 ? -11.754 3.977 13.390 1.00 96.56 76 TYR A O 1
ATOM 631 N N . MET A 1 77 ? -9.764 2.958 13.693 1.00 96.12 77 MET A N 1
ATOM 632 C CA . MET A 1 77 ? -10.051 2.420 15.017 1.00 96.12 77 MET A CA 1
ATOM 633 C C . MET A 1 77 ? -8.811 2.558 15.911 1.00 96.12 77 MET A C 1
ATOM 635 O O . MET A 1 77 ? -7.806 1.878 15.685 1.00 96.12 77 MET A O 1
ATOM 639 N N . PRO A 1 78 ? -8.827 3.420 16.939 1.00 95.94 78 PRO A N 1
ATOM 640 C CA . PRO A 1 78 ? -7.787 3.430 17.959 1.00 95.94 78 PRO A CA 1
ATOM 641 C C . PRO A 1 78 ? -7.708 2.082 18.682 1.00 95.94 78 PRO A C 1
ATOM 643 O O . PRO A 1 78 ? -8.709 1.387 18.861 1.00 95.94 78 PRO A O 1
ATOM 646 N N . ILE A 1 79 ? -6.523 1.726 19.176 1.00 95.19 79 ILE A N 1
ATOM 647 C CA . ILE A 1 79 ? -6.313 0.454 19.880 1.00 95.19 79 ILE A CA 1
ATOM 648 C C . ILE A 1 79 ? -7.224 0.268 21.105 1.00 95.19 79 ILE A C 1
ATOM 650 O O . ILE A 1 79 ? -7.584 -0.859 21.439 1.00 95.19 79 ILE A O 1
ATOM 654 N N . ASP A 1 80 ? -7.617 1.349 21.777 1.00 93.50 80 ASP A N 1
ATOM 655 C CA . ASP A 1 80 ? -8.508 1.273 22.937 1.00 93.50 80 ASP A CA 1
ATOM 656 C C . ASP A 1 80 ? -9.929 0.834 22.537 1.00 93.50 80 ASP A C 1
ATOM 658 O O . ASP A 1 80 ? -10.496 -0.043 23.189 1.00 93.50 80 ASP A O 1
ATOM 662 N N . GLU A 1 81 ? -10.443 1.341 21.413 1.00 94.62 81 GLU A N 1
ATOM 663 C CA . GLU A 1 81 ? -11.731 0.938 20.829 1.00 94.62 81 GLU A CA 1
ATOM 664 C C . GLU A 1 81 ? -11.681 -0.511 20.318 1.00 94.62 81 GLU A C 1
ATOM 666 O O . GLU A 1 81 ? -12.572 -1.313 20.603 1.00 94.62 81 GLU A O 1
ATOM 671 N N . LEU A 1 82 ? -10.584 -0.906 19.660 1.00 95.44 82 LEU A N 1
ATOM 672 C CA . LEU A 1 82 ? -10.379 -2.300 19.250 1.00 95.44 82 LEU A CA 1
ATOM 673 C C . LEU A 1 82 ? -10.394 -3.248 20.459 1.00 95.44 82 LEU A C 1
ATOM 675 O O . LEU A 1 82 ? -11.024 -4.305 20.424 1.00 95.44 82 LEU A O 1
ATOM 679 N N . ASN A 1 83 ? -9.724 -2.871 21.549 1.00 94.62 83 ASN A N 1
ATOM 680 C CA . ASN A 1 83 ? -9.715 -3.662 22.776 1.00 94.62 83 ASN A CA 1
ATOM 681 C C . ASN A 1 83 ? -11.115 -3.781 23.395 1.00 94.62 83 ASN A C 1
ATOM 683 O O . ASN A 1 83 ? -11.442 -4.830 23.946 1.00 94.62 83 ASN A O 1
ATOM 687 N N . GLU A 1 84 ? -11.945 -2.740 23.318 1.00 94.19 84 GLU A N 1
ATOM 688 C CA . GLU A 1 84 ? -13.344 -2.786 23.756 1.00 94.19 84 GLU A CA 1
ATOM 689 C C . GLU A 1 84 ? -14.175 -3.766 22.934 1.00 94.19 84 GLU A C 1
ATOM 691 O O . GLU A 1 84 ? -14.877 -4.605 23.508 1.00 94.19 84 GLU A O 1
ATOM 696 N N . HIS A 1 85 ? -14.038 -3.732 21.611 1.00 94.81 85 HIS A N 1
ATOM 697 C CA . HIS A 1 85 ? -14.722 -4.669 20.727 1.00 94.81 85 HIS A CA 1
ATOM 698 C C . HIS A 1 85 ? -14.269 -6.117 20.922 1.00 94.81 85 HIS A C 1
ATOM 700 O O . HIS A 1 85 ? -15.100 -7.022 20.906 1.00 94.81 85 HIS A O 1
ATOM 706 N N . ILE A 1 86 ? -12.976 -6.347 21.165 1.00 94.81 86 ILE A N 1
ATOM 707 C CA . ILE A 1 86 ? -12.450 -7.686 21.465 1.00 94.81 86 ILE A CA 1
ATOM 708 C C . ILE A 1 86 ? -12.974 -8.188 22.815 1.00 94.81 86 ILE A C 1
ATOM 710 O O . ILE A 1 86 ? -13.395 -9.334 22.915 1.00 94.81 86 ILE A O 1
ATOM 714 N N . ARG A 1 87 ? -12.991 -7.345 23.858 1.00 92.44 87 ARG A N 1
ATOM 715 C CA . ARG A 1 87 ? -13.508 -7.734 25.186 1.00 92.44 87 ARG A CA 1
ATOM 716 C C . ARG A 1 87 ? -15.000 -8.036 25.188 1.00 92.44 87 ARG A C 1
ATOM 718 O O . ARG A 1 87 ? -15.443 -8.870 25.966 1.00 92.44 87 ARG A O 1
ATOM 725 N N . SER A 1 88 ? -15.760 -7.303 24.382 1.00 93.06 88 SER A N 1
ATOM 726 C CA . SER A 1 88 ? -17.205 -7.490 24.245 1.00 93.06 88 SER A CA 1
ATOM 727 C C . SER A 1 88 ? -17.576 -8.544 23.201 1.00 93.06 88 SER A C 1
ATOM 729 O O . SER A 1 88 ? -18.760 -8.795 23.019 1.00 93.06 88 SER A O 1
ATOM 731 N N . GLU A 1 89 ? -16.589 -9.140 22.521 1.00 92.50 89 GLU A N 1
ATOM 732 C CA . GLU A 1 89 ? -16.774 -10.096 21.421 1.00 92.50 89 GLU A CA 1
ATOM 733 C C . GLU A 1 89 ? -17.639 -9.545 20.265 1.00 92.50 89 GLU A C 1
ATOM 735 O O . GLU A 1 89 ? -18.230 -10.295 19.498 1.00 92.50 89 GLU A O 1
ATOM 740 N N . THR A 1 90 ? -17.682 -8.218 20.093 1.00 94.88 90 THR A N 1
ATOM 741 C CA . THR A 1 90 ? -18.528 -7.537 19.091 1.00 94.88 90 THR A CA 1
ATOM 742 C C . THR A 1 90 ? -17.792 -7.156 17.806 1.00 94.88 90 THR A C 1
ATOM 744 O O . THR A 1 90 ? -18.406 -6.626 16.880 1.00 94.88 90 THR A O 1
ATOM 747 N N . ILE A 1 91 ? -16.476 -7.395 17.719 1.00 94.44 91 ILE A N 1
ATOM 748 C CA . ILE A 1 91 ? -15.661 -6.931 16.584 1.00 94.44 91 ILE A CA 1
ATOM 749 C C . ILE A 1 91 ? -16.127 -7.512 15.241 1.00 94.44 91 ILE A C 1
ATOM 751 O O . ILE A 1 91 ? -16.174 -6.792 14.245 1.00 94.44 91 ILE A O 1
ATOM 755 N N . PHE A 1 92 ? -16.509 -8.790 15.203 1.00 94.19 92 PHE A N 1
ATOM 756 C CA . PHE A 1 92 ? -16.956 -9.438 13.970 1.00 94.19 92 PHE A CA 1
ATOM 757 C C . PHE A 1 92 ? -18.301 -8.896 13.494 1.00 94.19 92 PHE A C 1
ATOM 759 O O . PHE A 1 92 ? -18.428 -8.575 12.314 1.00 94.19 92 PHE A O 1
ATOM 766 N N . ASP A 1 93 ? -19.255 -8.721 14.408 1.00 92.88 93 ASP A N 1
ATOM 767 C CA . ASP A 1 93 ? -20.567 -8.143 14.108 1.00 92.88 93 ASP A CA 1
ATOM 768 C C . ASP A 1 93 ? -20.428 -6.697 13.626 1.00 92.88 93 ASP A C 1
ATOM 770 O O . ASP A 1 93 ? -21.048 -6.286 12.644 1.00 92.88 93 ASP A O 1
ATOM 774 N N . HIS A 1 94 ? -19.563 -5.920 14.285 1.00 92.00 94 HIS A N 1
ATOM 775 C CA . HIS A 1 94 ? -19.271 -4.547 13.891 1.00 92.00 94 HIS A CA 1
ATOM 776 C C . HIS A 1 94 ? -18.687 -4.481 12.470 1.00 92.00 94 HIS A C 1
ATOM 778 O O . HIS A 1 94 ? -19.141 -3.686 11.641 1.00 92.00 94 HIS A O 1
ATOM 784 N N . MET A 1 95 ? -17.734 -5.361 12.150 1.00 93.62 95 MET A N 1
ATOM 785 C CA . MET A 1 95 ? -17.141 -5.443 10.814 1.00 93.62 95 MET A CA 1
ATOM 786 C C . MET A 1 95 ? -18.119 -5.966 9.753 1.00 93.62 95 MET A C 1
ATOM 788 O O . MET A 1 95 ? -18.099 -5.489 8.621 1.00 93.62 95 MET A O 1
ATOM 792 N N . GLU A 1 96 ? -19.019 -6.885 10.095 1.00 92.31 96 GLU A N 1
ATOM 793 C CA . GLU A 1 96 ? -20.051 -7.390 9.181 1.00 92.31 96 GLU A CA 1
ATOM 794 C C . GLU A 1 96 ? -21.084 -6.314 8.814 1.00 92.31 96 GLU A C 1
ATOM 796 O O . GLU A 1 96 ? -21.466 -6.162 7.646 1.00 92.31 96 GLU A O 1
ATOM 801 N N . GLN A 1 97 ? -21.477 -5.490 9.787 1.00 90.75 97 GLN A N 1
ATOM 802 C CA . GLN A 1 97 ? -22.289 -4.300 9.528 1.00 90.75 97 GLN A CA 1
ATOM 803 C C . GLN A 1 97 ? -21.547 -3.314 8.617 1.00 90.75 97 GLN A C 1
ATOM 805 O O . GLN A 1 97 ? -22.140 -2.747 7.693 1.00 90.75 97 GLN A O 1
ATOM 810 N N . ALA A 1 98 ? -20.238 -3.143 8.825 1.00 91.94 98 ALA A N 1
ATOM 811 C CA . ALA A 1 98 ? -19.416 -2.308 7.961 1.00 91.94 98 ALA A CA 1
ATOM 812 C C . ALA A 1 98 ? -19.347 -2.830 6.522 1.00 91.94 98 ALA A C 1
ATOM 814 O O . ALA A 1 98 ? -19.560 -2.044 5.596 1.00 91.94 98 ALA A O 1
ATOM 815 N N . GLN A 1 99 ? -19.167 -4.138 6.319 1.00 92.00 99 GLN A N 1
ATOM 816 C CA . GLN A 1 99 ? -19.202 -4.779 4.997 1.00 92.00 99 GLN A CA 1
ATOM 817 C C . GLN A 1 99 ? -20.538 -4.582 4.291 1.00 92.00 99 GLN A C 1
ATOM 819 O O . GLN A 1 99 ? -20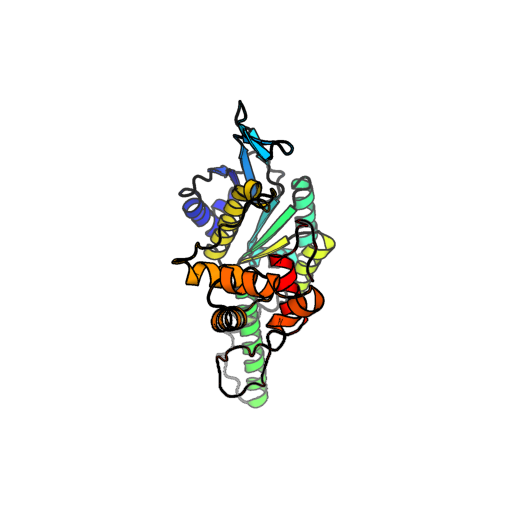.564 -4.186 3.125 1.00 92.00 99 GLN A O 1
ATOM 824 N N . SER A 1 100 ? -21.639 -4.752 5.022 1.00 90.50 100 SER A N 1
ATOM 825 C CA . SER A 1 100 ? -22.986 -4.511 4.500 1.00 90.50 100 SER A CA 1
ATOM 826 C C . SER A 1 100 ? -23.155 -3.061 4.025 1.00 90.50 100 SER A C 1
ATOM 828 O O . SER A 1 100 ? -23.708 -2.810 2.955 1.00 90.50 100 SER A O 1
ATOM 830 N N . SER A 1 101 ? -22.603 -2.092 4.767 1.00 89.88 101 SER A N 1
ATOM 831 C CA . SER A 1 101 ? -22.623 -0.671 4.381 1.00 89.88 101 SER A CA 1
ATOM 832 C C . SER A 1 101 ? -21.659 -0.325 3.230 1.00 89.88 101 SER A C 1
ATOM 834 O O . SER A 1 101 ? -21.864 0.649 2.497 1.00 89.88 101 SER A O 1
ATOM 836 N N . ALA A 1 102 ? -20.598 -1.116 3.043 1.00 89.06 102 ALA A N 1
ATOM 837 C CA . ALA A 1 102 ? -19.530 -0.840 2.091 1.00 89.06 102 ALA A CA 1
ATOM 838 C C . ALA A 1 102 ? -19.896 -1.174 0.634 1.00 89.06 102 ALA A C 1
ATOM 840 O O . ALA A 1 102 ? -19.216 -0.666 -0.257 1.00 89.06 102 ALA A O 1
ATOM 841 N N . LYS A 1 103 ? -20.982 -1.919 0.367 1.00 85.81 103 LYS A N 1
ATOM 842 C CA . LYS A 1 103 ? -21.455 -2.274 -0.992 1.00 85.81 103 LYS A CA 1
ATOM 843 C C . LYS A 1 103 ? -20.330 -2.858 -1.868 1.00 85.81 103 LYS A C 1
ATOM 845 O O . LYS A 1 103 ? -19.981 -2.275 -2.891 1.00 85.81 103 LYS A O 1
ATOM 850 N N . ASP A 1 104 ? -19.719 -3.950 -1.411 1.00 86.50 104 ASP A N 1
ATOM 851 C CA . ASP A 1 104 ? -18.629 -4.691 -2.082 1.00 86.50 104 ASP A CA 1
ATOM 852 C C . ASP A 1 104 ? -17.276 -3.964 -2.218 1.00 86.50 104 ASP A C 1
ATOM 854 O O . ASP A 1 104 ? -16.348 -4.477 -2.846 1.00 86.50 104 ASP A O 1
ATOM 858 N N . ARG A 1 105 ? -17.111 -2.785 -1.608 1.00 93.00 105 ARG A N 1
ATOM 859 C CA . ARG A 1 105 ? -15.798 -2.126 -1.518 1.00 93.00 105 ARG A CA 1
ATOM 860 C C . ARG A 1 105 ? -14.906 -2.832 -0.499 1.00 93.00 105 ARG A C 1
ATOM 862 O O . ARG A 1 105 ? -15.368 -3.237 0.566 1.00 93.00 105 ARG A O 1
ATOM 869 N N . GLN A 1 106 ? -13.613 -2.920 -0.800 1.00 95.31 106 GLN A N 1
ATOM 870 C CA . GLN A 1 106 ? -12.628 -3.498 0.107 1.00 95.31 106 GLN A CA 1
ATOM 871 C C . GLN A 1 106 ? -12.464 -2.614 1.348 1.00 95.31 106 GLN A C 1
ATOM 873 O O . GLN A 1 106 ? -12.266 -1.401 1.239 1.00 95.31 106 GLN A O 1
ATOM 878 N N . ILE A 1 107 ? -12.527 -3.233 2.526 1.00 97.00 107 ILE A N 1
ATOM 879 C CA . ILE A 1 107 ? -12.366 -2.544 3.806 1.00 97.00 107 ILE A CA 1
ATOM 880 C C . ILE A 1 107 ? -10.899 -2.551 4.225 1.00 97.00 107 ILE A C 1
ATOM 882 O O . ILE A 1 107 ? -10.248 -3.596 4.267 1.00 97.00 107 ILE A O 1
ATOM 886 N N . LEU A 1 108 ? -10.417 -1.366 4.582 1.00 97.81 108 LEU A N 1
ATOM 887 C CA . LEU A 1 108 ? -9.123 -1.104 5.189 1.00 97.81 108 LEU A CA 1
ATOM 888 C C . LEU A 1 108 ? -9.361 -0.771 6.671 1.00 97.81 108 LEU A C 1
ATOM 890 O O . LEU A 1 108 ? -9.853 0.311 6.986 1.00 97.81 108 LEU A O 1
ATOM 894 N N . LEU A 1 109 ? -9.056 -1.691 7.584 1.00 97.56 109 LEU A N 1
ATOM 895 C CA . LEU A 1 109 ? -9.118 -1.446 9.026 1.00 97.56 109 LEU A CA 1
ATOM 896 C C . LEU A 1 109 ? -7.784 -0.858 9.491 1.00 97.56 109 LEU A C 1
ATOM 898 O O . LEU A 1 109 ? -6.801 -1.584 9.648 1.00 97.56 109 LEU A O 1
ATOM 902 N N . LEU A 1 110 ? -7.745 0.454 9.703 1.00 97.94 110 LEU A N 1
ATOM 903 C CA . LEU A 1 110 ? -6.567 1.158 10.191 1.00 97.94 110 LEU A CA 1
ATOM 904 C C . LEU A 1 110 ? -6.591 1.214 11.719 1.00 97.94 110 LEU A C 1
ATOM 906 O O . LEU A 1 110 ? -7.454 1.868 12.306 1.00 97.94 110 LEU A O 1
ATOM 910 N N . VAL A 1 111 ? -5.632 0.531 12.348 1.00 97.69 111 VAL A N 1
ATOM 911 C CA . VAL A 1 111 ? -5.525 0.412 13.807 1.00 97.69 111 VAL A CA 1
ATOM 912 C C . VAL A 1 111 ? -4.393 1.285 14.334 1.00 97.69 111 VAL A C 1
ATOM 914 O O . VAL A 1 111 ? -3.216 0.950 14.177 1.00 97.69 111 VAL A O 1
ATOM 917 N N . GLU A 1 112 ? -4.741 2.379 15.008 1.00 97.38 112 GLU A N 1
ATOM 918 C CA . GLU A 1 112 ? -3.759 3.304 15.578 1.00 97.38 112 GLU A CA 1
ATOM 919 C C . GLU A 1 112 ? -3.282 2.853 16.968 1.00 97.38 112 GLU A C 1
ATOM 921 O O . GLU A 1 112 ? -4.076 2.587 17.870 1.00 97.38 112 GLU A O 1
ATOM 926 N N . GLY A 1 113 ? -1.961 2.803 17.165 1.00 95.00 113 GLY A N 1
ATOM 927 C CA . GLY A 1 113 ? -1.330 2.587 18.471 1.00 95.00 113 GLY A CA 1
ATOM 928 C C . GLY A 1 113 ? -1.041 1.126 18.830 1.00 95.00 113 GLY A C 1
ATOM 929 O O . GLY A 1 113 ? -0.622 0.848 19.958 1.00 95.00 113 GLY A O 1
ATOM 930 N N . LEU A 1 114 ? -1.197 0.188 17.889 1.00 93.19 114 LEU A N 1
ATOM 931 C CA . LEU A 1 114 ? -1.032 -1.253 18.131 1.00 93.19 114 LEU A CA 1
ATOM 932 C C . LEU A 1 114 ? 0.366 -1.615 18.678 1.00 93.19 114 LEU A C 1
ATOM 934 O O . LEU A 1 114 ? 0.507 -2.327 19.675 1.00 93.19 114 LEU A O 1
ATOM 938 N N . GLU A 1 115 ? 1.430 -1.074 18.076 1.00 90.81 115 GLU A N 1
ATOM 939 C CA . GLU A 1 115 ? 2.807 -1.366 18.500 1.00 90.81 115 GLU A CA 1
ATOM 940 C C . GLU A 1 115 ? 3.114 -0.787 19.894 1.00 90.81 115 GLU A C 1
ATOM 942 O O . GLU A 1 115 ? 3.763 -1.431 20.728 1.00 90.81 115 GLU A O 1
ATOM 947 N N . ALA A 1 116 ? 2.633 0.430 20.166 1.00 91.38 116 ALA A N 1
ATOM 948 C CA . ALA A 1 116 ? 2.792 1.082 21.462 1.00 91.38 116 ALA A CA 1
ATOM 949 C C . ALA A 1 116 ? 2.077 0.290 22.566 1.00 91.38 116 ALA A C 1
ATOM 951 O O . ALA A 1 116 ? 2.636 0.088 23.649 1.00 91.38 116 ALA A O 1
ATOM 952 N N . TYR A 1 117 ? 0.887 -0.228 22.262 1.00 91.81 117 TYR A N 1
ATOM 953 C CA . TYR A 1 117 ? 0.128 -1.107 23.137 1.00 91.81 117 TYR A CA 1
ATOM 954 C C . TYR A 1 117 ? 0.898 -2.391 23.480 1.00 91.81 117 TYR A C 1
ATOM 956 O O . TYR A 1 117 ? 1.092 -2.693 24.663 1.00 91.81 117 TYR A O 1
ATOM 964 N N . TYR A 1 118 ? 1.448 -3.096 22.484 1.00 92.12 118 TYR A N 1
ATOM 965 C CA . TYR A 1 118 ? 2.250 -4.302 22.727 1.00 92.12 118 TYR A CA 1
ATOM 966 C C . TYR A 1 118 ? 3.493 -4.029 23.575 1.00 92.12 118 TYR A C 1
ATOM 968 O O . TYR A 1 118 ? 3.775 -4.774 24.519 1.00 92.12 118 TYR A O 1
ATOM 976 N N . LYS A 1 119 ? 4.218 -2.937 23.298 1.00 90.56 119 LYS A N 1
ATOM 977 C CA . LYS A 1 119 ? 5.391 -2.536 24.092 1.00 90.56 119 LYS A CA 1
ATOM 978 C C . LYS A 1 119 ? 5.013 -2.224 25.538 1.00 90.56 119 LYS A C 1
ATOM 980 O O . LYS A 1 119 ? 5.683 -2.696 26.461 1.00 90.56 119 LYS A O 1
ATOM 985 N N . LYS A 1 120 ? 3.933 -1.463 25.750 1.00 88.25 120 LYS A N 1
ATOM 986 C CA . LYS A 1 120 ? 3.419 -1.121 27.085 1.00 88.25 120 LYS A CA 1
ATOM 987 C C . LYS A 1 120 ? 3.049 -2.382 27.863 1.00 88.25 120 LYS A C 1
ATOM 989 O O . LYS A 1 120 ? 3.446 -2.521 29.020 1.00 88.25 120 LYS A O 1
ATOM 994 N N . ARG A 1 121 ? 2.362 -3.328 27.220 1.00 87.94 121 ARG A N 1
ATOM 995 C CA . ARG A 1 121 ? 1.955 -4.591 27.839 1.00 87.94 121 ARG A CA 1
ATOM 996 C C . ARG A 1 121 ? 3.154 -5.464 28.225 1.00 87.94 121 ARG A C 1
ATOM 998 O O . ARG A 1 121 ? 3.255 -5.873 29.381 1.00 87.94 121 ARG A O 1
ATOM 1005 N N . ALA A 1 122 ? 4.100 -5.678 27.308 1.00 87.31 122 ALA A N 1
ATOM 1006 C CA . ALA A 1 122 ? 5.312 -6.461 27.569 1.00 87.31 122 ALA A CA 1
ATOM 1007 C C . ALA A 1 122 ? 6.157 -5.866 28.711 1.00 87.31 122 ALA A C 1
ATOM 1009 O O . ALA A 1 122 ? 6.679 -6.590 29.563 1.00 87.31 122 ALA A O 1
ATOM 1010 N N . LEU A 1 123 ? 6.258 -4.533 28.776 1.00 87.81 123 LEU A N 1
ATOM 1011 C CA . LEU A 1 123 ? 6.957 -3.838 29.856 1.00 87.81 123 LEU A CA 1
ATOM 1012 C C . LEU A 1 123 ? 6.313 -4.108 31.220 1.00 87.81 123 LEU A C 1
ATOM 1014 O O . LEU A 1 123 ? 7.023 -4.331 32.203 1.00 87.81 123 LEU A O 1
ATOM 1018 N N . ILE A 1 124 ? 4.983 -4.087 31.297 1.00 83.69 124 ILE A N 1
ATOM 1019 C CA . ILE A 1 124 ? 4.277 -4.322 32.557 1.00 83.69 124 ILE A CA 1
ATOM 1020 C C . ILE A 1 124 ? 4.363 -5.795 32.967 1.00 83.69 124 ILE A C 1
ATOM 1022 O O . ILE A 1 124 ? 4.652 -6.062 34.132 1.00 83.69 124 ILE A O 1
ATOM 1026 N N . GLN A 1 125 ? 4.233 -6.742 32.031 1.00 84.19 125 GLN A N 1
ATOM 1027 C CA . GLN A 1 125 ? 4.452 -8.169 32.304 1.00 84.19 125 GLN A CA 1
ATOM 1028 C C . GLN A 1 125 ? 5.862 -8.430 32.855 1.00 84.19 125 GLN A C 1
ATOM 1030 O O . GLN A 1 125 ? 6.019 -9.103 33.874 1.00 84.19 125 GLN A O 1
ATOM 1035 N N . ARG A 1 126 ? 6.895 -7.822 32.254 1.00 86.19 126 ARG A N 1
ATOM 1036 C CA . ARG A 1 126 ? 8.277 -7.915 32.748 1.00 86.19 126 ARG A CA 1
ATOM 1037 C C . ARG A 1 126 ? 8.422 -7.352 34.163 1.00 86.19 126 ARG A C 1
ATOM 1039 O O . ARG A 1 126 ? 9.089 -7.968 34.990 1.00 86.19 126 ARG A O 1
ATOM 1046 N N . ARG A 1 127 ? 7.806 -6.200 34.455 1.00 85.56 127 ARG A N 1
ATOM 1047 C CA . ARG A 1 127 ? 7.809 -5.608 35.807 1.00 85.56 127 ARG A CA 1
ATOM 1048 C C . ARG A 1 127 ? 7.102 -6.509 36.818 1.00 85.56 127 ARG A C 1
ATOM 1050 O O . ARG A 1 127 ? 7.593 -6.656 37.932 1.00 85.56 127 ARG A O 1
ATOM 1057 N N . HIS A 1 128 ? 5.985 -7.122 36.433 1.00 83.50 128 HIS A N 1
ATOM 1058 C CA . HIS A 1 128 ? 5.248 -8.052 37.283 1.00 83.50 128 HIS A CA 1
ATOM 1059 C C . HIS A 1 128 ? 6.094 -9.280 37.631 1.00 83.50 128 HIS A C 1
ATOM 1061 O O . HIS A 1 128 ? 6.282 -9.577 38.808 1.00 83.50 128 HIS A O 1
ATOM 1067 N N . PHE A 1 129 ? 6.702 -9.910 36.623 1.00 85.44 129 PHE A N 1
ATOM 1068 C CA . PHE A 1 129 ? 7.606 -11.042 36.815 1.00 85.44 129 PHE A CA 1
ATOM 1069 C C . PHE A 1 129 ? 8.803 -10.683 37.710 1.00 85.44 129 PHE A C 1
ATOM 1071 O O . PHE A 1 129 ? 9.114 -11.398 38.657 1.00 85.44 129 PHE A O 1
ATOM 1078 N N . GLN A 1 130 ? 9.442 -9.531 37.476 1.00 85.44 130 GLN A N 1
ATOM 1079 C CA . GLN A 1 130 ? 10.550 -9.056 38.313 1.00 85.44 130 GLN A CA 1
ATOM 1080 C C . GLN A 1 130 ? 10.138 -8.835 39.774 1.00 85.44 130 GLN A C 1
ATOM 1082 O O . GLN A 1 130 ? 10.908 -9.161 40.676 1.00 85.44 130 GLN A O 1
ATOM 1087 N N . ASN A 1 131 ? 8.941 -8.296 40.017 1.00 84.56 131 ASN A N 1
ATOM 1088 C CA . ASN A 1 131 ? 8.425 -8.102 41.370 1.00 84.56 131 ASN A CA 1
ATOM 1089 C C . ASN A 1 131 ? 8.119 -9.439 42.058 1.00 84.56 131 ASN A C 1
ATOM 1091 O O . ASN A 1 131 ? 8.473 -9.596 43.222 1.00 84.56 131 ASN A O 1
ATOM 1095 N N . GLN A 1 132 ? 7.528 -10.403 41.344 1.00 84.62 132 GLN A N 1
ATOM 1096 C CA . GLN A 1 132 ? 7.269 -11.747 41.873 1.00 84.62 132 GLN A CA 1
ATOM 1097 C C . GLN A 1 132 ? 8.566 -12.476 42.244 1.00 84.62 132 GLN A C 1
ATOM 1099 O O . GLN A 1 132 ? 8.679 -13.005 43.346 1.00 84.62 132 GLN A O 1
ATOM 1104 N N . VAL A 1 133 ? 9.579 -12.442 41.370 1.00 86.56 133 VAL A N 1
ATOM 1105 C CA . VAL A 1 133 ? 10.888 -13.054 41.649 1.00 86.56 133 VAL A CA 1
ATOM 1106 C C . VAL A 1 133 ? 11.556 -12.394 42.858 1.00 86.56 133 VAL A C 1
ATOM 1108 O O . VAL A 1 133 ? 12.044 -13.096 43.740 1.00 86.56 133 VAL A O 1
ATOM 1111 N N . ARG A 1 134 ? 11.527 -11.058 42.966 1.00 81.44 134 ARG A N 1
ATOM 1112 C CA . ARG A 1 134 ? 12.066 -10.349 44.143 1.00 81.44 134 ARG A CA 1
ATOM 1113 C C . ARG A 1 134 ? 11.366 -10.755 45.440 1.00 81.44 134 ARG A C 1
ATOM 1115 O O . ARG A 1 134 ? 12.048 -11.095 46.397 1.00 81.44 134 ARG A O 1
ATOM 1122 N N . GLN A 1 135 ? 10.034 -10.806 45.441 1.00 81.44 135 GLN A N 1
ATOM 1123 C CA . GLN A 1 135 ? 9.251 -11.252 46.600 1.00 81.44 135 GLN A CA 1
ATOM 1124 C C . GLN A 1 135 ? 9.544 -12.713 46.979 1.00 81.44 135 GLN A C 1
ATOM 1126 O O . GLN A 1 135 ? 9.557 -13.044 48.159 1.00 81.44 135 GLN A O 1
ATOM 1131 N N . SER A 1 136 ? 9.828 -13.578 45.999 1.00 76.94 136 SER A N 1
ATOM 1132 C CA . SER A 1 136 ? 10.203 -14.976 46.256 1.00 76.94 136 SER A CA 1
ATOM 1133 C C . SER A 1 136 ? 11.622 -15.149 46.819 1.00 76.94 136 SER A C 1
ATOM 1135 O O . SER A 1 136 ? 11.870 -16.112 47.539 1.00 76.94 136 SER A O 1
ATOM 1137 N N . ILE A 1 137 ? 12.541 -14.218 46.527 1.00 77.44 137 ILE A N 1
ATOM 1138 C CA . ILE A 1 137 ? 13.932 -14.239 47.012 1.00 77.44 137 ILE A CA 1
ATOM 1139 C C . ILE A 1 137 ? 14.053 -13.574 48.394 1.00 77.44 137 ILE A C 1
ATOM 1141 O O . ILE A 1 137 ? 14.876 -14.002 49.199 1.00 77.44 137 ILE A O 1
ATOM 1145 N N . GLU A 1 138 ? 13.239 -12.556 48.694 1.00 69.62 138 GLU A N 1
ATOM 1146 C CA . GLU A 1 138 ? 13.301 -11.816 49.968 1.00 69.62 138 GLU A CA 1
ATOM 1147 C C . GLU A 1 138 ? 12.665 -12.549 51.167 1.00 69.62 138 GLU A C 1
ATOM 1149 O O . GLU A 1 138 ? 12.885 -12.143 52.306 1.00 69.62 138 GLU A O 1
ATOM 1154 N N . GLY A 1 139 ? 11.956 -13.667 50.959 1.00 53.94 139 GLY A N 1
ATOM 1155 C CA . GLY A 1 139 ? 11.326 -14.434 52.042 1.00 53.94 139 GLY A CA 1
ATOM 1156 C C . GLY A 1 139 ? 10.229 -13.651 52.796 1.00 53.94 139 GLY A C 1
ATOM 1157 O O . GLY A 1 139 ? 10.070 -12.443 52.622 1.00 53.94 139 GLY A O 1
ATOM 1158 N N . PRO A 1 140 ? 9.415 -14.309 53.641 1.00 55.25 140 PRO A N 1
ATOM 1159 C CA . PRO A 1 140 ? 8.259 -13.690 54.292 1.00 55.25 140 PRO A CA 1
ATOM 1160 C C . PRO A 1 140 ? 8.667 -12.872 55.533 1.00 55.25 140 PRO A C 1
ATOM 1162 O O . PRO A 1 140 ? 8.154 -13.098 56.625 1.00 55.25 140 PRO A O 1
ATOM 1165 N N . SER A 1 141 ? 9.603 -11.932 55.384 1.00 52.16 141 SER A N 1
ATOM 1166 C CA . SER A 1 141 ? 10.188 -11.190 56.508 1.00 52.16 141 SER A CA 1
ATOM 1167 C C . SER A 1 141 ? 10.323 -9.695 56.213 1.00 52.16 141 SER A C 1
ATOM 1169 O O . SER A 1 141 ? 11.431 -9.177 56.120 1.00 52.16 141 SER A O 1
ATOM 1171 N N . ASN A 1 142 ? 9.193 -8.999 56.056 1.00 47.66 142 ASN A N 1
ATOM 1172 C CA . ASN A 1 142 ? 8.939 -7.679 56.658 1.00 47.66 142 ASN A CA 1
ATOM 1173 C C . ASN A 1 142 ? 7.620 -7.091 56.141 1.00 47.66 142 ASN A C 1
ATOM 1175 O O . ASN A 1 142 ? 7.526 -6.619 55.005 1.00 47.66 142 ASN A O 1
ATOM 1179 N N . ASP A 1 143 ? 6.622 -7.054 57.022 1.00 47.31 143 ASP A N 1
ATOM 1180 C CA . ASP A 1 143 ? 5.417 -6.242 56.873 1.00 47.31 143 ASP A CA 1
ATOM 1181 C C . ASP A 1 143 ? 5.796 -4.752 56.937 1.00 47.31 143 ASP A C 1
ATOM 1183 O O . ASP A 1 143 ? 5.851 -4.140 58.002 1.00 47.31 143 ASP A O 1
ATOM 1187 N N . ASN A 1 144 ? 6.078 -4.151 55.777 1.00 49.97 144 ASN A N 1
ATOM 1188 C CA . ASN A 1 144 ? 6.168 -2.699 55.627 1.00 49.97 144 ASN A CA 1
ATOM 1189 C C . ASN A 1 144 ? 4.907 -2.179 54.904 1.00 49.97 144 ASN A C 1
ATOM 1191 O O . ASN A 1 144 ? 4.679 -2.518 53.738 1.00 49.97 144 ASN A O 1
ATOM 1195 N N . PRO A 1 145 ? 4.084 -1.314 55.531 1.00 43.44 145 PRO A N 1
ATOM 1196 C CA . PRO A 1 145 ? 2.747 -0.964 55.038 1.00 43.44 145 PRO A CA 1
ATOM 1197 C C . PRO A 1 145 ? 2.720 0.044 53.866 1.00 43.44 145 PRO A C 1
ATOM 1199 O O . PRO A 1 145 ? 1.668 0.602 53.555 1.00 43.44 145 PRO A O 1
ATOM 1202 N N . SER A 1 146 ? 3.835 0.283 53.165 1.00 48.94 146 SER A N 1
ATOM 1203 C CA . SER A 1 146 ? 3.923 1.303 52.102 1.00 48.94 146 SER A CA 1
ATOM 1204 C C . SER A 1 146 ? 3.584 0.809 50.684 1.00 48.94 146 SER A C 1
ATOM 1206 O O . SER A 1 146 ? 3.505 1.617 49.756 1.00 48.94 146 SER A O 1
ATOM 1208 N N . SER A 1 147 ? 3.326 -0.490 50.475 1.00 53.69 147 SER A N 1
ATOM 1209 C CA . SER A 1 147 ? 3.121 -1.055 49.126 1.00 53.69 147 SER A CA 1
ATOM 1210 C C . SER A 1 147 ? 1.693 -0.920 48.566 1.00 53.69 147 SER A C 1
ATOM 1212 O O . SER A 1 147 ? 1.491 -1.069 47.358 1.00 53.69 147 SER A O 1
ATOM 1214 N N . ARG A 1 148 ? 0.694 -0.563 49.391 1.00 49.75 148 ARG A N 1
ATOM 1215 C CA . ARG A 1 148 ? -0.729 -0.539 48.980 1.00 49.75 148 ARG A CA 1
ATOM 1216 C C . ARG A 1 148 ? -1.069 0.483 47.889 1.00 49.75 148 ARG A C 1
ATOM 1218 O O . ARG A 1 148 ? -2.080 0.324 47.217 1.00 49.75 148 ARG A O 1
ATOM 1225 N N . LYS A 1 149 ? -0.230 1.498 47.651 1.00 48.19 149 LYS A N 1
ATOM 1226 C CA . LYS A 1 149 ? -0.515 2.560 46.664 1.00 48.19 149 LYS A CA 1
ATOM 1227 C C . LYS A 1 149 ? -0.132 2.222 45.215 1.00 48.19 149 LYS A C 1
ATOM 1229 O O . LYS A 1 149 ? -0.457 2.996 44.324 1.00 48.19 149 LYS A O 1
ATOM 1234 N N . ARG A 1 150 ? 0.547 1.096 44.951 1.00 52.88 150 ARG A N 1
ATOM 1235 C CA . ARG A 1 150 ? 0.991 0.711 43.589 1.00 52.88 150 ARG A CA 1
ATOM 1236 C C . ARG A 1 150 ? 0.097 -0.315 42.882 1.00 52.88 150 ARG A C 1
ATOM 1238 O O . ARG A 1 150 ? 0.334 -0.597 41.711 1.00 52.88 150 ARG A O 1
ATOM 1245 N N . LYS A 1 151 ? -0.941 -0.824 43.554 1.00 48.38 151 LYS A N 1
ATOM 1246 C CA . LYS A 1 151 ? -1.814 -1.888 43.031 1.00 48.38 151 LYS A CA 1
ATOM 1247 C C . LYS A 1 151 ? -2.823 -1.409 41.971 1.00 48.38 151 LYS A C 1
ATOM 1249 O O . LYS A 1 151 ? -3.145 -2.170 41.067 1.00 48.38 151 LYS A O 1
ATOM 1254 N N . SER A 1 152 ? -3.242 -0.137 41.993 1.00 47.44 152 SER A N 1
ATOM 1255 C CA . SER A 1 152 ? -4.275 0.369 41.063 1.00 47.44 152 SER A CA 1
ATOM 1256 C C . SER A 1 152 ? -3.829 0.448 39.594 1.00 47.44 152 SER A C 1
ATOM 1258 O O . SER A 1 152 ? -4.660 0.445 38.694 1.00 47.44 152 SER A O 1
ATOM 1260 N N . GLY A 1 153 ? -2.518 0.485 39.327 1.00 48.34 153 GLY A N 1
ATOM 1261 C CA . GLY A 1 153 ? -1.976 0.404 37.965 1.00 48.34 153 GLY A CA 1
ATOM 1262 C C . GLY A 1 153 ? -1.797 -1.028 37.444 1.00 48.34 153 GLY A C 1
ATOM 1263 O O . GLY A 1 153 ? -1.545 -1.201 36.255 1.00 48.34 153 GLY A O 1
ATOM 1264 N N . GLN A 1 154 ? -1.890 -2.040 38.317 1.00 50.09 154 GLN A N 1
ATOM 1265 C CA . GLN A 1 154 ? -1.728 -3.458 37.968 1.00 50.09 154 GLN A CA 1
ATOM 1266 C C . GLN A 1 154 ? -3.059 -4.116 37.580 1.00 50.09 154 GLN A C 1
ATOM 1268 O O . GLN A 1 154 ? -3.080 -4.879 36.620 1.00 50.09 154 GLN A O 1
ATOM 1273 N N . GLU A 1 155 ? -4.166 -3.770 38.247 1.00 49.09 155 GLU A N 1
ATOM 1274 C CA . GLU A 1 155 ? -5.497 -4.352 37.977 1.00 49.09 155 GLU A CA 1
ATOM 1275 C C . GLU A 1 155 ? -6.061 -3.977 36.591 1.00 49.09 155 GLU A C 1
ATOM 1277 O O . GLU A 1 155 ? -6.802 -4.748 35.992 1.00 49.09 155 GLU A O 1
ATOM 1282 N N . ASN A 1 156 ? -5.646 -2.843 36.015 1.00 56.12 156 ASN A N 1
ATOM 1283 C CA . ASN A 1 156 ? -6.125 -2.396 34.699 1.00 56.12 156 ASN A CA 1
ATOM 1284 C C . ASN A 1 156 ? -5.505 -3.129 33.495 1.00 56.12 156 ASN A C 1
ATOM 1286 O O . ASN A 1 156 ? -5.918 -2.875 32.368 1.00 56.12 156 ASN A O 1
ATOM 1290 N N . LEU A 1 157 ? -4.494 -3.988 33.687 1.00 58.88 157 LEU A N 1
ATOM 1291 C CA . LEU A 1 157 ? -3.826 -4.662 32.565 1.00 58.88 157 LEU A CA 1
ATOM 1292 C C . LEU A 1 157 ? -4.211 -6.134 32.398 1.00 58.88 157 LEU A C 1
ATOM 1294 O O . LEU A 1 157 ? -4.150 -6.642 31.281 1.00 58.88 157 LEU A O 1
ATOM 1298 N N . GLU A 1 158 ? -4.613 -6.813 33.474 1.00 60.97 158 GLU A N 1
ATOM 1299 C CA . GLU A 1 158 ? -5.164 -8.173 33.382 1.00 60.97 158 GLU A CA 1
ATOM 1300 C C . GLU A 1 158 ? -6.516 -8.183 32.657 1.00 60.97 158 GLU A C 1
ATOM 1302 O O . GLU A 1 158 ? -6.849 -9.161 31.998 1.00 60.97 158 GLU A O 1
ATOM 1307 N N . SER A 1 159 ? -7.249 -7.066 32.696 1.00 71.06 159 SER A N 1
ATOM 1308 C CA . SER A 1 159 ? -8.503 -6.884 31.961 1.00 71.06 159 SER A CA 1
ATOM 1309 C C . SER A 1 159 ? -8.319 -6.573 30.470 1.00 71.06 159 SER A C 1
ATOM 1311 O O . SER A 1 159 ? -9.298 -6.572 29.726 1.00 71.06 159 SER A O 1
ATOM 1313 N N . LEU A 1 160 ? -7.098 -6.278 30.006 1.00 81.69 160 LEU A N 1
ATOM 1314 C CA . LEU A 1 160 ? -6.829 -5.939 28.607 1.00 81.69 160 LEU A CA 1
ATOM 1315 C C . LEU A 1 160 ? -6.470 -7.195 27.782 1.00 81.69 160 LEU A C 1
ATOM 1317 O O . LEU A 1 160 ? -5.711 -8.040 28.274 1.00 81.69 160 LEU A O 1
ATOM 1321 N N . PRO A 1 161 ? -6.944 -7.317 26.523 1.00 88.94 161 PRO A N 1
ATOM 1322 C CA . PRO A 1 161 ? -6.687 -8.485 25.671 1.00 88.94 161 PRO A CA 1
ATOM 1323 C C . PRO A 1 161 ? -5.201 -8.811 25.482 1.00 88.94 161 PRO A C 1
ATOM 1325 O O . PRO A 1 161 ? -4.353 -7.918 25.436 1.00 88.94 161 PRO A O 1
ATOM 1328 N N . SER A 1 162 ? -4.841 -10.097 25.388 1.00 91.12 162 SER A N 1
ATOM 1329 C CA . SER A 1 162 ? -3.443 -10.475 25.150 1.00 91.12 162 SER A CA 1
ATOM 1330 C C . SER A 1 162 ? -2.961 -10.114 23.758 1.00 91.12 162 SER A C 1
ATOM 1332 O O . SER A 1 162 ? -3.769 -9.903 22.863 1.00 91.12 162 SER A O 1
ATOM 1334 N N . ARG A 1 163 ? -1.637 -10.013 23.566 1.00 92.56 163 ARG A N 1
ATOM 1335 C CA . ARG A 1 163 ? -1.097 -9.813 22.215 1.00 92.56 163 ARG A CA 1
ATOM 1336 C C . ARG A 1 163 ? -1.564 -10.951 21.315 1.00 92.56 163 ARG A C 1
ATOM 1338 O O . ARG A 1 163 ? -2.013 -10.699 20.212 1.00 92.56 163 ARG A O 1
ATOM 1345 N N . GLU A 1 164 ? -1.484 -12.178 21.813 1.00 93.31 164 GLU A N 1
ATOM 1346 C CA . GLU A 1 164 ? -1.942 -13.378 21.121 1.00 93.31 164 GLU A CA 1
ATOM 1347 C C . GLU A 1 164 ? -3.436 -13.283 20.794 1.00 93.31 164 GLU A C 1
ATOM 1349 O O . GLU A 1 164 ? -3.814 -13.551 19.661 1.00 93.31 164 GLU A O 1
ATOM 1354 N N . THR A 1 165 ? -4.263 -12.822 21.740 1.00 94.31 165 THR A N 1
ATOM 1355 C CA . THR A 1 165 ? -5.693 -12.586 21.507 1.00 94.31 165 THR A CA 1
ATOM 1356 C C . THR A 1 165 ? -5.916 -11.539 20.414 1.00 94.31 165 THR A C 1
ATOM 1358 O O . THR A 1 165 ? -6.619 -11.816 19.451 1.00 94.31 165 THR A O 1
ATOM 1361 N N . VAL A 1 166 ? -5.301 -10.356 20.514 1.00 95.69 166 VAL A N 1
ATOM 1362 C CA . VAL A 1 166 ? -5.471 -9.280 19.521 1.00 95.69 166 VAL A CA 1
ATOM 1363 C C . VAL A 1 166 ? -5.023 -9.736 18.134 1.00 95.69 166 VAL A C 1
ATOM 1365 O O . VAL A 1 166 ? -5.769 -9.577 17.174 1.00 95.69 166 VAL A O 1
ATOM 1368 N N . GLU A 1 167 ? -3.846 -10.357 18.023 1.00 95.69 167 GLU A N 1
ATOM 1369 C CA . GLU A 1 167 ? -3.341 -10.900 16.757 1.00 95.69 167 GLU A CA 1
ATOM 1370 C C . GLU A 1 167 ? -4.259 -11.990 16.196 1.00 95.69 167 GLU A C 1
ATOM 1372 O O . GLU A 1 167 ? -4.481 -12.033 14.991 1.00 95.69 167 GLU A O 1
ATOM 1377 N N . GLN A 1 168 ?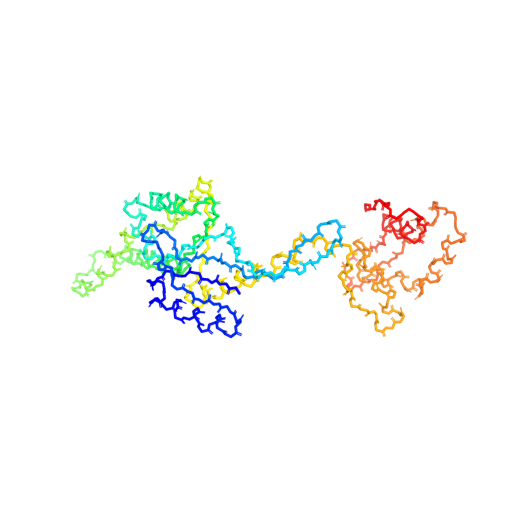 -4.828 -12.858 17.038 1.00 96.06 168 GLN A N 1
ATOM 1378 C CA . GLN A 1 168 ? -5.785 -13.871 16.593 1.00 96.06 168 GLN A CA 1
ATOM 1379 C C . GLN A 1 168 ? -7.017 -13.225 15.946 1.00 96.06 168 GLN A C 1
ATOM 1381 O O . GLN A 1 168 ? -7.339 -13.571 14.812 1.00 96.06 168 GLN A O 1
ATOM 1386 N N . TYR A 1 169 ? -7.646 -12.252 16.613 1.00 96.25 169 TYR A N 1
ATOM 1387 C CA . TYR A 1 169 ? -8.800 -11.532 16.062 1.00 96.25 169 TYR A CA 1
ATOM 1388 C C . TYR A 1 169 ? -8.443 -10.782 14.772 1.00 96.25 169 TYR A C 1
ATOM 1390 O O . TYR A 1 169 ? -9.164 -10.881 13.782 1.00 96.25 169 TYR A O 1
ATOM 1398 N N . LEU A 1 170 ? -7.312 -10.067 14.738 1.00 96.44 170 LEU A N 1
ATOM 1399 C CA . LEU A 1 170 ? -6.872 -9.346 13.538 1.00 96.44 170 LEU A CA 1
ATOM 1400 C C . LEU A 1 170 ? -6.590 -10.289 12.359 1.00 96.44 170 LEU A C 1
ATOM 1402 O O . LEU A 1 170 ? -6.945 -9.969 11.225 1.00 96.44 170 LEU A O 1
ATOM 1406 N N . ASN A 1 171 ? -5.983 -11.450 12.610 1.00 96.44 171 ASN A N 1
ATOM 1407 C CA . ASN A 1 171 ? -5.736 -12.460 11.580 1.00 96.44 171 ASN A CA 1
ATOM 1408 C C . ASN A 1 171 ? -7.039 -13.085 11.080 1.00 96.44 171 ASN A C 1
ATOM 1410 O O . ASN A 1 171 ? -7.205 -13.296 9.881 1.00 96.44 171 ASN A O 1
ATOM 1414 N N . GLU A 1 172 ? -7.982 -13.355 11.978 1.00 95.62 172 GLU A N 1
ATOM 1415 C CA . GLU A 1 172 ? -9.287 -13.891 11.610 1.00 95.62 172 GLU A CA 1
ATOM 1416 C C . GLU A 1 172 ? -10.083 -12.891 10.759 1.00 95.62 172 GLU A C 1
ATOM 1418 O O . GLU A 1 172 ? -10.639 -13.273 9.732 1.00 95.62 172 GLU A O 1
ATOM 1423 N N . LEU A 1 173 ? -10.050 -11.594 11.089 1.00 95.50 173 LEU A N 1
ATOM 1424 C CA . LEU A 1 173 ? -10.628 -10.541 10.245 1.00 95.50 173 LEU A CA 1
ATOM 1425 C C . LEU A 1 173 ? -10.000 -10.505 8.841 1.00 95.50 173 LEU A C 1
ATOM 1427 O O . LEU A 1 173 ? -10.722 -10.365 7.850 1.00 95.50 173 LEU A O 1
ATOM 1431 N N . GLN A 1 174 ? -8.678 -10.670 8.735 1.00 95.25 174 GLN A N 1
ATOM 1432 C CA . GLN A 1 174 ? -7.992 -10.720 7.439 1.00 95.25 174 GLN A CA 1
ATOM 1433 C C . GLN A 1 174 ? -8.400 -11.940 6.614 1.00 95.25 174 GLN A C 1
ATOM 1435 O O . GLN A 1 174 ? -8.722 -11.803 5.436 1.00 95.25 174 GLN A O 1
ATOM 1440 N N . ILE A 1 175 ? -8.398 -13.126 7.223 1.00 95.06 175 ILE A N 1
ATOM 1441 C CA . ILE A 1 175 ? -8.599 -14.393 6.511 1.00 95.06 175 ILE A CA 1
ATOM 1442 C C . ILE A 1 175 ? -10.080 -14.634 6.214 1.00 95.06 175 ILE A C 1
ATOM 1444 O O . ILE A 1 175 ? -10.438 -14.965 5.087 1.00 95.06 175 ILE A O 1
ATOM 1448 N N . VAL A 1 176 ? -10.945 -14.484 7.218 1.00 93.25 176 VAL A N 1
ATOM 1449 C CA . VAL A 1 176 ? -12.361 -14.868 7.132 1.00 93.25 176 VAL A CA 1
ATOM 1450 C C . VAL A 1 176 ? -13.191 -13.770 6.481 1.00 93.25 176 VAL A C 1
ATOM 1452 O O . VAL A 1 176 ? -14.057 -14.059 5.658 1.00 93.25 176 VAL A O 1
ATOM 1455 N N . LYS A 1 177 ? -12.938 -12.505 6.834 1.00 89.94 177 LYS A N 1
ATOM 1456 C CA . LYS A 1 177 ? -13.732 -11.364 6.354 1.00 89.94 177 LYS A CA 1
ATOM 1457 C C . LYS A 1 177 ? -13.061 -10.602 5.202 1.00 89.94 177 LYS A C 1
ATOM 1459 O O . LYS A 1 177 ? -13.676 -9.679 4.681 1.00 89.94 177 LYS A O 1
ATOM 1464 N N . ASN A 1 178 ? -11.854 -10.978 4.760 1.00 92.94 178 ASN A N 1
ATOM 1465 C CA . ASN A 1 178 ? -11.107 -10.280 3.698 1.00 92.94 178 ASN A CA 1
ATOM 1466 C C . ASN A 1 178 ? -10.913 -8.773 3.991 1.00 92.94 178 ASN A C 1
ATOM 1468 O O . ASN A 1 178 ? -11.017 -7.919 3.107 1.00 92.94 178 ASN A O 1
ATOM 1472 N N . ILE A 1 179 ? -10.677 -8.438 5.263 1.00 95.81 179 ILE A N 1
ATOM 1473 C CA . ILE A 1 179 ? -10.438 -7.065 5.717 1.00 95.81 179 ILE A CA 1
ATOM 1474 C C . ILE A 1 179 ? -8.935 -6.820 5.767 1.00 95.81 179 ILE A C 1
ATOM 1476 O O . ILE A 1 179 ? -8.200 -7.548 6.427 1.00 95.81 179 ILE A O 1
ATOM 1480 N N . MET A 1 180 ? -8.459 -5.769 5.105 1.00 96.94 180 MET A N 1
ATOM 1481 C CA . MET A 1 180 ? -7.044 -5.419 5.149 1.00 96.94 180 MET A CA 1
ATOM 1482 C C . MET A 1 180 ? -6.746 -4.650 6.433 1.00 96.94 180 MET A C 1
ATOM 1484 O O . MET A 1 180 ? -7.205 -3.523 6.603 1.00 96.94 180 MET A O 1
ATOM 1488 N N . VAL A 1 181 ? -5.956 -5.240 7.326 1.00 96.44 181 VAL A N 1
ATOM 1489 C CA . VAL A 1 181 ? -5.546 -4.587 8.574 1.00 96.44 181 VAL A CA 1
ATOM 1490 C C . VAL A 1 181 ? -4.281 -3.769 8.342 1.00 96.44 181 VAL A C 1
ATOM 1492 O O . VAL A 1 181 ? -3.298 -4.254 7.782 1.00 96.44 181 VAL A O 1
ATOM 1495 N N . VAL A 1 182 ? -4.304 -2.524 8.802 1.00 96.75 182 VAL A N 1
ATOM 1496 C CA . VAL A 1 182 ? -3.235 -1.543 8.632 1.00 96.75 182 VAL A CA 1
ATOM 1497 C C . VAL A 1 182 ? -2.869 -0.977 10.005 1.00 96.75 182 VAL A C 1
ATOM 1499 O O . VAL A 1 182 ? -3.547 -0.079 10.499 1.00 96.75 182 VAL A O 1
ATOM 1502 N N . PRO A 1 183 ? -1.818 -1.481 10.663 1.00 95.94 183 PRO A N 1
ATOM 1503 C CA . PRO A 1 183 ? -1.378 -0.919 11.931 1.00 95.94 183 PRO A CA 1
ATOM 1504 C C . PRO A 1 183 ? -0.596 0.383 11.710 1.00 95.94 183 PRO A C 1
ATOM 1506 O O . PRO A 1 183 ? 0.307 0.431 10.874 1.00 95.94 183 PRO A O 1
ATOM 1509 N N . THR A 1 184 ? -0.884 1.408 12.509 1.00 96.75 184 THR A N 1
ATOM 1510 C CA . THR A 1 184 ? -0.126 2.669 12.549 1.00 96.75 184 THR A CA 1
ATOM 1511 C C . THR A 1 184 ? 0.336 2.971 13.969 1.00 96.75 184 THR A C 1
ATOM 1513 O O . THR A 1 184 ? -0.209 2.477 14.961 1.00 96.75 184 THR A O 1
ATOM 1516 N N . LYS A 1 185 ? 1.415 3.744 14.096 1.00 94.00 185 LYS A N 1
ATOM 1517 C CA . LYS A 1 185 ? 2.057 3.992 15.396 1.00 94.00 185 LYS A CA 1
ATOM 1518 C C . LYS A 1 185 ? 1.367 5.082 16.203 1.00 94.00 185 LYS A C 1
ATOM 1520 O O . LYS A 1 185 ? 1.244 4.949 17.418 1.00 94.00 185 LYS A O 1
ATOM 1525 N N . ASN A 1 186 ? 1.008 6.170 15.537 1.00 94.38 186 ASN A N 1
ATOM 1526 C CA . ASN A 1 186 ? 0.449 7.385 16.112 1.00 94.38 186 ASN A CA 1
ATOM 1527 C C . ASN A 1 186 ? -0.314 8.160 15.027 1.00 94.38 186 ASN A C 1
ATOM 1529 O O . ASN A 1 186 ? -0.289 7.782 13.855 1.00 94.38 186 ASN A O 1
ATOM 1533 N N . SER A 1 187 ? -0.929 9.274 15.412 1.00 95.81 187 SER A N 1
ATOM 1534 C CA . SER A 1 187 ? -1.754 10.082 14.515 1.00 95.81 187 SER A CA 1
ATOM 1535 C C . SER A 1 187 ? -0.998 10.666 13.315 1.00 95.81 187 SER A C 1
ATOM 1537 O O . SER A 1 187 ? -1.571 10.781 12.236 1.00 95.81 187 SER A O 1
ATOM 1539 N N . GLU A 1 188 ? 0.294 10.984 13.452 1.00 95.88 188 GLU A N 1
ATOM 1540 C CA . GLU A 1 188 ? 1.125 11.438 12.325 1.00 95.88 188 GLU A CA 1
ATOM 1541 C C . GLU A 1 188 ? 1.324 10.321 11.290 1.00 95.88 188 GLU A C 1
ATOM 1543 O O . GLU A 1 188 ? 1.125 10.536 10.096 1.00 95.88 188 GLU A O 1
ATOM 1548 N N . ASP A 1 189 ? 1.659 9.112 11.747 1.00 96.25 189 ASP A N 1
ATOM 1549 C CA . ASP A 1 189 ? 1.818 7.920 10.906 1.00 96.25 189 ASP A CA 1
ATOM 1550 C C . ASP A 1 189 ? 0.492 7.536 10.225 1.00 96.25 189 ASP A C 1
ATOM 1552 O O . ASP A 1 189 ? 0.467 7.242 9.030 1.00 96.25 189 ASP A O 1
ATOM 1556 N N . THR A 1 190 ? -0.630 7.642 10.948 1.00 96.62 190 THR A N 1
ATOM 1557 C CA . THR A 1 190 ? -1.986 7.485 10.397 1.00 96.62 190 THR A CA 1
ATOM 1558 C C . THR A 1 190 ? -2.239 8.443 9.236 1.00 96.62 190 THR A C 1
ATOM 1560 O O . THR A 1 190 ? -2.686 8.017 8.168 1.00 96.62 190 THR A O 1
ATOM 1563 N N . VAL A 1 191 ? -1.925 9.730 9.405 1.00 96.75 191 VAL A N 1
ATOM 1564 C CA . VAL A 1 191 ? -2.120 10.735 8.352 1.00 96.75 191 VAL A CA 1
ATOM 1565 C C . VAL A 1 191 ? -1.223 10.477 7.155 1.00 96.75 191 VAL A C 1
ATOM 1567 O O . VAL A 1 191 ? -1.718 10.490 6.030 1.00 96.75 191 VAL A O 1
ATOM 1570 N N . VAL A 1 192 ? 0.059 10.182 7.376 1.00 96.50 192 VAL A N 1
ATOM 1571 C CA . VAL A 1 192 ? 1.000 9.848 6.296 1.00 96.50 192 VAL A CA 1
ATOM 1572 C C . VAL A 1 192 ? 0.513 8.633 5.508 1.00 96.50 192 VAL A C 1
ATOM 1574 O O . VAL A 1 192 ? 0.592 8.617 4.279 1.00 96.50 192 VAL A O 1
ATOM 1577 N N . TRP A 1 193 ? -0.029 7.620 6.184 1.00 97.06 193 TRP A N 1
ATOM 1578 C CA . TRP A 1 193 ? -0.566 6.442 5.515 1.00 97.06 193 TRP A CA 1
ATOM 1579 C C . TRP A 1 193 ? -1.791 6.775 4.649 1.00 97.06 193 TRP A C 1
ATOM 1581 O O . TRP A 1 193 ? -1.823 6.420 3.467 1.00 97.06 193 TRP A O 1
ATOM 1591 N N . ILE A 1 194 ? -2.769 7.509 5.196 1.00 97.12 194 ILE A N 1
ATOM 1592 C CA . ILE A 1 194 ? -3.976 7.937 4.463 1.00 97.12 194 ILE A CA 1
ATOM 1593 C C . ILE A 1 194 ? -3.600 8.847 3.284 1.00 97.12 194 ILE A C 1
ATOM 1595 O O . ILE A 1 194 ? -4.171 8.731 2.194 1.00 97.12 194 ILE A O 1
ATOM 1599 N N . GLU A 1 195 ? -2.629 9.738 3.475 1.00 95.81 195 GLU A N 1
ATOM 1600 C CA . GLU A 1 195 ? -2.083 10.614 2.441 1.00 95.81 195 GLU A CA 1
ATOM 1601 C C . GLU A 1 195 ? -1.466 9.804 1.296 1.00 95.81 195 GLU A C 1
ATOM 1603 O O . GLU A 1 195 ? -1.837 10.000 0.136 1.00 95.81 195 GLU A O 1
ATOM 1608 N N . ASN A 1 196 ? -0.575 8.861 1.611 1.00 95.50 196 ASN A N 1
ATOM 1609 C CA . ASN A 1 196 ? 0.075 8.008 0.619 1.00 95.50 196 ASN A CA 1
ATOM 1610 C C . ASN A 1 196 ? -0.945 7.178 -0.162 1.00 95.50 196 ASN A C 1
ATOM 1612 O O . ASN A 1 196 ? -0.901 7.170 -1.392 1.00 95.50 196 ASN A O 1
ATOM 1616 N N . LEU A 1 197 ? -1.920 6.570 0.523 1.00 95.62 197 LEU A N 1
ATOM 1617 C CA . LEU A 1 197 ? -3.008 5.853 -0.139 1.00 95.62 197 LEU A CA 1
ATOM 1618 C C . LEU A 1 197 ? -3.798 6.780 -1.070 1.00 95.62 197 LEU A C 1
ATOM 1620 O O . LEU A 1 197 ? -4.079 6.429 -2.211 1.00 95.62 197 LEU A O 1
ATOM 1624 N N . THR A 1 198 ? -4.129 7.989 -0.618 1.00 95.25 198 THR A N 1
ATOM 1625 C CA . THR A 1 198 ? -4.862 8.972 -1.428 1.00 95.25 198 THR A CA 1
ATOM 1626 C C . THR A 1 198 ? -4.096 9.339 -2.702 1.00 95.25 198 THR A C 1
ATOM 1628 O O . THR A 1 198 ? -4.689 9.436 -3.782 1.00 95.25 198 THR A O 1
ATOM 1631 N N . ILE A 1 199 ? -2.779 9.531 -2.590 1.00 91.94 199 ILE A N 1
ATOM 1632 C CA . ILE A 1 199 ? -1.890 9.790 -3.728 1.00 91.94 199 ILE A CA 1
ATOM 1633 C C . ILE A 1 199 ? -1.873 8.579 -4.663 1.00 91.94 199 ILE A C 1
ATOM 1635 O O . ILE A 1 199 ? -2.041 8.739 -5.874 1.00 91.94 199 ILE A O 1
ATOM 1639 N N . ASP A 1 200 ? -1.728 7.374 -4.120 1.00 90.69 200 ASP A N 1
ATOM 1640 C CA . ASP A 1 200 ? -1.679 6.142 -4.900 1.00 90.69 200 ASP A CA 1
ATOM 1641 C C . ASP A 1 200 ? -2.986 5.858 -5.639 1.00 90.69 200 ASP A C 1
ATOM 1643 O O . ASP A 1 200 ? -2.938 5.526 -6.823 1.00 90.69 200 ASP A O 1
ATOM 1647 N N . LEU A 1 201 ? -4.146 6.085 -5.020 1.00 90.94 201 LEU A N 1
ATOM 1648 C CA . LEU A 1 201 ? -5.450 6.009 -5.688 1.00 90.94 201 LEU A CA 1
ATOM 1649 C C . LEU A 1 201 ? -5.566 7.054 -6.809 1.00 90.94 201 LEU A C 1
ATOM 1651 O O . LEU A 1 201 ? -6.020 6.760 -7.921 1.00 90.94 201 LEU A O 1
ATOM 1655 N N . GLY A 1 202 ? -5.074 8.273 -6.566 1.00 87.50 202 GLY A N 1
ATOM 1656 C CA . GLY A 1 202 ? -4.999 9.321 -7.584 1.00 87.50 202 GLY A CA 1
ATOM 1657 C C . GLY A 1 202 ? -4.126 8.933 -8.785 1.00 87.50 202 GLY A C 1
ATOM 1658 O O . GLY A 1 202 ? -4.493 9.203 -9.935 1.00 87.50 202 GLY A O 1
ATOM 1659 N N . LEU A 1 203 ? -2.995 8.266 -8.530 1.00 84.56 203 LEU A N 1
ATOM 1660 C CA . LEU A 1 203 ? -2.026 7.835 -9.540 1.00 84.56 203 LEU A CA 1
ATOM 1661 C C . LEU A 1 203 ? -2.349 6.478 -10.178 1.00 84.56 203 LEU A C 1
ATOM 1663 O O . LEU A 1 203 ? -1.857 6.201 -11.271 1.00 84.56 203 LEU A O 1
ATOM 1667 N N . GLY A 1 204 ? -3.172 5.641 -9.544 1.00 80.00 204 GLY A N 1
ATOM 1668 C CA . GLY A 1 204 ? -3.390 4.242 -9.921 1.00 80.00 204 GLY A CA 1
ATOM 1669 C C . GLY A 1 204 ? -3.774 4.057 -11.389 1.00 80.00 204 GLY A C 1
ATOM 1670 O O . GLY A 1 204 ? -3.242 3.175 -12.056 1.00 80.00 204 GLY A O 1
ATOM 1671 N N . ARG A 1 205 ? -4.577 4.974 -11.955 1.00 73.19 205 ARG A N 1
ATOM 1672 C CA . ARG A 1 205 ? -4.970 4.939 -13.381 1.00 73.19 205 ARG A CA 1
ATOM 1673 C C . ARG A 1 205 ? -3.817 5.080 -14.369 1.00 73.19 205 ARG A C 1
ATOM 1675 O O . ARG A 1 205 ? -4.054 4.849 -15.550 1.00 73.19 205 ARG A O 1
ATOM 1682 N N . TYR A 1 206 ? -2.670 5.586 -13.929 1.00 72.00 206 TYR A N 1
ATOM 1683 C CA . TYR A 1 206 ? -1.479 5.790 -14.749 1.00 72.00 206 TYR A CA 1
ATOM 1684 C C . TYR A 1 206 ? -0.454 4.674 -14.530 1.00 72.00 206 TYR A C 1
ATOM 1686 O O . TYR A 1 206 ? 0.347 4.419 -15.418 1.00 72.00 206 TYR A O 1
ATOM 1694 N N . LYS A 1 207 ? -0.492 4.009 -13.365 1.00 66.94 207 LYS A N 1
ATOM 1695 C CA . LYS A 1 207 ? 0.438 2.934 -12.992 1.00 66.94 207 LYS A CA 1
ATOM 1696 C C . LYS A 1 207 ? 0.046 1.571 -13.578 1.00 66.94 207 LYS A C 1
ATOM 1698 O O . LYS A 1 207 ? 0.929 0.795 -13.912 1.00 66.94 207 LYS A O 1
ATOM 1703 N N . THR A 1 208 ? -1.252 1.268 -13.675 1.00 58.41 208 THR A N 1
ATOM 1704 C CA . THR A 1 208 ? -1.766 -0.073 -14.044 1.00 58.41 208 THR A CA 1
ATOM 1705 C C . THR A 1 208 ? -1.951 -0.302 -15.538 1.00 58.41 208 THR A C 1
ATOM 1707 O O . THR A 1 208 ? -2.354 -1.382 -15.955 1.00 58.41 208 THR A O 1
ATOM 1710 N N . LYS A 1 209 ? -1.709 0.719 -16.350 1.00 62.44 209 LYS A N 1
ATOM 1711 C CA . LYS A 1 209 ? -1.849 0.631 -17.798 1.00 62.44 209 LYS A CA 1
ATOM 1712 C C . LYS A 1 209 ? -0.464 0.424 -18.344 1.00 62.44 209 LYS A C 1
ATOM 1714 O O . LYS A 1 209 ? 0.414 1.193 -17.960 1.00 62.44 209 LYS A O 1
ATOM 1719 N N . ASP A 1 210 ? -0.292 -0.609 -19.161 1.00 53.88 210 ASP A N 1
ATOM 1720 C CA . ASP A 1 210 ? 0.964 -1.034 -19.777 1.00 53.88 210 ASP A CA 1
ATOM 1721 C C . ASP A 1 210 ? 1.624 0.074 -20.609 1.00 53.88 210 ASP A C 1
ATOM 1723 O O . ASP A 1 210 ? 1.784 0.005 -21.819 1.00 53.88 210 ASP A O 1
ATOM 1727 N N . LEU A 1 211 ? 2.151 1.076 -19.919 1.00 51.25 211 LEU A N 1
ATOM 1728 C CA . LEU A 1 211 ? 3.278 1.860 -20.377 1.00 51.25 211 LEU A CA 1
ATOM 1729 C C . LEU A 1 211 ? 4.562 1.026 -20.274 1.00 51.25 211 LEU A C 1
ATOM 1731 O O . LEU A 1 211 ? 5.635 1.568 -20.477 1.00 51.25 211 LEU A O 1
ATOM 1735 N N . ASN A 1 212 ? 4.487 -0.279 -19.977 1.00 47.34 212 ASN A N 1
ATOM 1736 C CA . ASN A 1 212 ? 5.627 -1.192 -19.987 1.00 47.34 212 ASN A CA 1
ATOM 1737 C C . ASN A 1 212 ? 6.165 -1.483 -21.401 1.00 47.34 212 ASN A C 1
ATOM 1739 O O . ASN A 1 212 ? 7.234 -2.075 -21.501 1.00 47.34 212 ASN A O 1
ATOM 1743 N N . SER A 1 213 ? 5.516 -1.019 -22.480 1.00 45.41 213 SER A N 1
ATOM 1744 C CA . SER A 1 213 ? 6.198 -0.873 -23.781 1.00 45.41 213 SER A CA 1
ATOM 1745 C C . SER A 1 213 ? 6.986 0.441 -23.896 1.00 45.41 213 SER A C 1
ATOM 1747 O O . SER A 1 213 ? 7.788 0.618 -24.808 1.00 45.41 213 SER A O 1
ATOM 1749 N N . THR A 1 214 ? 6.768 1.385 -22.983 1.00 48.75 214 THR A N 1
ATOM 1750 C CA . THR A 1 214 ? 7.469 2.664 -22.928 1.00 48.75 214 THR A CA 1
ATOM 1751 C C . THR A 1 214 ? 8.578 2.538 -21.900 1.00 48.75 214 THR A C 1
ATOM 1753 O O . THR A 1 214 ? 8.380 2.820 -20.720 1.00 48.75 214 THR A O 1
ATOM 1756 N N . TYR A 1 215 ? 9.736 2.061 -22.365 1.00 50.47 215 TYR A N 1
ATOM 1757 C CA . TYR A 1 215 ? 11.064 2.335 -21.815 1.00 50.47 215 TYR A CA 1
ATOM 1758 C C . TYR A 1 215 ? 11.018 3.193 -20.544 1.00 50.47 215 TYR A C 1
ATOM 1760 O O . TYR A 1 215 ? 10.861 4.416 -20.618 1.00 50.47 215 TYR A O 1
ATOM 1768 N N . LYS A 1 216 ? 11.176 2.581 -19.362 1.00 52.00 216 LYS A N 1
ATOM 1769 C CA . LYS A 1 216 ? 11.610 3.351 -18.192 1.00 52.00 216 LYS A CA 1
ATOM 1770 C C . LYS A 1 216 ? 12.931 3.964 -18.618 1.00 52.00 216 LYS A C 1
ATOM 1772 O O . LYS A 1 216 ? 13.895 3.221 -18.747 1.00 52.00 216 LYS A O 1
ATOM 1777 N N . GLY A 1 217 ? 12.942 5.257 -18.947 1.00 50.84 217 GLY A N 1
ATOM 1778 C CA . GLY A 1 217 ? 14.120 5.932 -19.475 1.00 50.84 217 GLY A CA 1
ATOM 1779 C C . GLY A 1 217 ? 15.296 5.666 -18.548 1.00 50.84 217 GLY A C 1
ATOM 1780 O O . GLY A 1 217 ? 15.386 6.256 -17.470 1.00 50.84 217 GLY A O 1
ATOM 1781 N N . GLY A 1 218 ? 16.154 4.720 -18.934 1.00 59.91 218 GLY A N 1
ATOM 1782 C CA . GLY A 1 218 ? 17.404 4.471 -18.247 1.00 59.91 218 GLY A CA 1
ATOM 1783 C C . GLY A 1 218 ? 18.190 5.772 -18.252 1.00 59.91 218 GLY A C 1
ATOM 1784 O O . GLY A 1 218 ? 18.044 6.599 -19.156 1.00 59.91 218 GLY A O 1
ATOM 1785 N N . LYS A 1 219 ? 19.005 6.004 -17.223 1.00 62.28 219 LYS A N 1
ATOM 1786 C CA . LYS A 1 219 ? 19.885 7.174 -17.236 1.00 62.28 219 LYS A CA 1
ATOM 1787 C C . LYS A 1 219 ? 20.778 7.062 -18.467 1.00 62.28 219 LYS A C 1
ATOM 1789 O O . LYS A 1 219 ? 21.621 6.165 -18.498 1.00 62.28 219 LYS A O 1
ATOM 1794 N N . SER A 1 220 ? 20.621 7.968 -19.431 1.00 73.25 220 SER A N 1
ATOM 1795 C CA . SER A 1 220 ? 21.483 8.019 -20.611 1.00 73.25 220 SER A CA 1
ATOM 1796 C C . SER A 1 220 ? 22.954 7.961 -20.197 1.00 73.25 220 SER A C 1
ATOM 1798 O O . SER A 1 220 ? 23.334 8.426 -19.112 1.00 73.25 220 SER A O 1
ATOM 1800 N N . GLY A 1 221 ? 23.783 7.324 -21.021 1.00 82.25 221 GLY A N 1
ATOM 1801 C CA . GLY A 1 221 ? 25.224 7.341 -20.809 1.00 82.25 221 GLY A CA 1
ATOM 1802 C C . GLY A 1 221 ? 25.750 8.777 -20.835 1.00 82.25 221 GLY A C 1
ATOM 1803 O O . GLY A 1 221 ? 25.286 9.593 -21.627 1.00 82.25 221 GLY A O 1
ATOM 1804 N N . ALA A 1 222 ? 26.696 9.102 -19.956 1.00 89.69 222 ALA A N 1
ATOM 1805 C CA . ALA A 1 222 ? 27.354 10.408 -19.958 1.00 89.69 222 ALA A CA 1
ATOM 1806 C C . ALA A 1 222 ? 28.302 10.576 -21.161 1.00 89.69 222 ALA A C 1
ATOM 1808 O O . ALA A 1 222 ? 28.581 11.693 -21.586 1.00 89.69 222 ALA A O 1
ATOM 1809 N N . ASN A 1 223 ? 28.809 9.463 -21.694 1.00 91.69 223 ASN A N 1
ATOM 1810 C CA . ASN A 1 223 ? 29.649 9.373 -22.885 1.00 91.69 223 ASN A CA 1
ATOM 1811 C C . ASN A 1 223 ? 29.477 7.989 -23.541 1.00 91.69 223 ASN A C 1
ATOM 1813 O O . ASN A 1 223 ? 28.732 7.144 -23.041 1.00 91.69 223 ASN A O 1
ATOM 1817 N N . GLU A 1 224 ? 30.154 7.752 -24.662 1.00 91.81 224 GLU A N 1
ATOM 1818 C CA . GLU A 1 224 ? 30.113 6.488 -25.414 1.00 91.81 224 GLU A CA 1
ATOM 1819 C C . GLU A 1 224 ? 30.515 5.261 -24.579 1.00 91.81 224 GLU A C 1
ATOM 1821 O O . GLU A 1 224 ? 29.813 4.249 -24.589 1.00 91.81 224 GLU A O 1
ATOM 1826 N N . THR A 1 225 ? 31.573 5.373 -23.773 1.00 92.56 225 THR A N 1
ATOM 1827 C CA . THR A 1 225 ? 32.048 4.302 -22.888 1.00 92.56 225 THR A CA 1
ATOM 1828 C C . THR A 1 225 ? 31.030 3.973 -21.795 1.00 92.56 225 THR A C 1
ATOM 1830 O O . THR A 1 225 ? 30.728 2.807 -21.558 1.00 92.56 225 THR A O 1
ATOM 1833 N N . ASP A 1 226 ? 30.456 4.989 -21.147 1.00 92.56 226 ASP A N 1
ATOM 1834 C CA . ASP A 1 226 ? 29.413 4.832 -20.126 1.00 92.56 226 ASP A CA 1
ATOM 1835 C C . ASP A 1 226 ? 28.103 4.305 -20.731 1.00 92.56 226 ASP A C 1
ATOM 1837 O O . ASP A 1 226 ? 27.396 3.521 -20.103 1.00 92.56 226 ASP A O 1
ATOM 1841 N N . THR A 1 227 ? 27.797 4.680 -21.977 1.00 92.50 227 THR A N 1
ATOM 1842 C CA . THR A 1 227 ? 26.649 4.139 -22.719 1.00 92.50 227 THR A CA 1
ATOM 1843 C C . THR A 1 227 ? 26.827 2.646 -22.951 1.00 92.50 227 THR A C 1
ATOM 1845 O O . THR A 1 227 ? 25.943 1.871 -22.601 1.00 92.50 227 THR A O 1
ATOM 1848 N N . TYR A 1 228 ? 27.982 2.223 -23.470 1.00 94.12 228 TYR A N 1
ATOM 1849 C CA . TYR A 1 228 ? 28.267 0.809 -23.703 1.00 94.12 228 TYR A CA 1
ATOM 1850 C C . TYR A 1 228 ? 28.281 -0.003 -22.397 1.00 94.12 228 TYR A C 1
ATOM 1852 O O . TYR A 1 228 ? 27.703 -1.089 -22.333 1.00 94.12 228 TYR A O 1
ATOM 1860 N N . PHE A 1 229 ? 28.846 0.561 -21.326 1.00 94.25 229 PHE A N 1
ATOM 1861 C CA . PHE A 1 229 ? 28.808 -0.035 -19.993 1.00 94.25 229 PHE A CA 1
ATOM 1862 C C . PHE A 1 229 ? 27.373 -0.289 -19.517 1.00 94.25 229 PHE A C 1
ATOM 1864 O O . PHE A 1 229 ? 27.042 -1.414 -19.146 1.00 94.25 229 PHE A O 1
ATOM 1871 N N . LYS A 1 230 ? 26.506 0.727 -19.588 1.00 92.25 230 LYS A N 1
ATOM 1872 C CA . LYS A 1 230 ? 25.095 0.613 -19.198 1.00 92.25 230 LYS A CA 1
ATOM 1873 C C . LYS A 1 230 ? 24.320 -0.347 -20.097 1.00 92.25 230 LYS A C 1
ATOM 1875 O O . LYS A 1 230 ? 23.566 -1.156 -19.575 1.00 92.25 230 LYS A O 1
ATOM 1880 N N . MET A 1 231 ? 24.552 -0.327 -21.413 1.00 91.56 231 MET A N 1
ATOM 1881 C CA . MET A 1 231 ? 23.924 -1.267 -22.353 1.00 91.56 231 MET A CA 1
ATOM 1882 C C . MET A 1 231 ? 24.183 -2.724 -21.967 1.00 91.56 231 MET A C 1
ATOM 1884 O O . MET A 1 231 ? 23.261 -3.533 -21.978 1.00 91.56 231 MET A O 1
ATOM 1888 N N . LEU A 1 232 ? 25.419 -3.064 -21.583 1.00 93.75 232 LEU A N 1
ATOM 1889 C CA . LEU A 1 232 ? 25.736 -4.413 -21.115 1.00 93.75 232 LEU A CA 1
ATOM 1890 C C . LEU A 1 232 ? 25.009 -4.755 -19.807 1.00 93.75 232 LEU A C 1
ATOM 1892 O O . LEU A 1 232 ? 24.636 -5.906 -19.623 1.00 93.75 232 LEU A O 1
ATOM 1896 N N . GLN A 1 233 ? 24.796 -3.788 -18.911 1.00 92.25 233 GLN A N 1
ATOM 1897 C CA . GLN A 1 233 ? 24.117 -4.005 -17.625 1.00 92.25 233 GLN A CA 1
ATOM 1898 C C . GLN A 1 233 ? 22.597 -4.176 -17.739 1.00 92.25 233 GLN A C 1
ATOM 1900 O O . GLN A 1 233 ? 21.994 -4.745 -16.830 1.00 92.25 233 GLN A O 1
ATOM 1905 N N . GLU A 1 234 ? 21.984 -3.722 -18.834 1.00 89.75 234 GLU A N 1
ATOM 1906 C CA . GLU A 1 234 ? 20.568 -3.997 -19.125 1.00 89.75 234 GLU A CA 1
ATOM 1907 C C . GLU A 1 234 ? 20.328 -5.482 -19.448 1.00 89.75 234 GLU A C 1
ATOM 1909 O O . GLU A 1 234 ? 19.209 -5.985 -19.333 1.00 89.75 234 GLU A O 1
ATOM 1914 N N . ILE A 1 235 ? 21.382 -6.228 -19.797 1.00 90.94 235 ILE A N 1
ATOM 1915 C CA . ILE A 1 235 ? 21.306 -7.676 -19.982 1.00 90.94 235 ILE A CA 1
ATOM 1916 C C . ILE A 1 235 ? 21.115 -8.335 -18.613 1.00 90.94 235 ILE A C 1
ATOM 1918 O O . ILE A 1 235 ? 21.939 -8.197 -17.706 1.00 90.94 235 ILE A O 1
ATOM 1922 N N . GLN A 1 236 ? 20.034 -9.099 -18.462 1.00 89.00 236 GLN A N 1
ATOM 1923 C CA . GLN A 1 236 ? 19.683 -9.754 -17.203 1.00 89.00 236 GLN A CA 1
ATOM 1924 C C . GLN A 1 236 ? 20.863 -10.566 -16.632 1.00 89.00 236 GLN A C 1
ATOM 1926 O O . GLN A 1 236 ? 21.424 -11.428 -17.309 1.00 89.00 236 GLN A O 1
ATOM 1931 N N . LEU A 1 237 ? 21.191 -10.323 -15.355 1.00 89.75 237 LEU A N 1
ATOM 1932 C CA . LEU A 1 237 ? 22.316 -10.916 -14.606 1.00 89.75 237 LEU A CA 1
ATOM 1933 C C . LEU A 1 237 ? 23.724 -10.460 -15.041 1.00 89.75 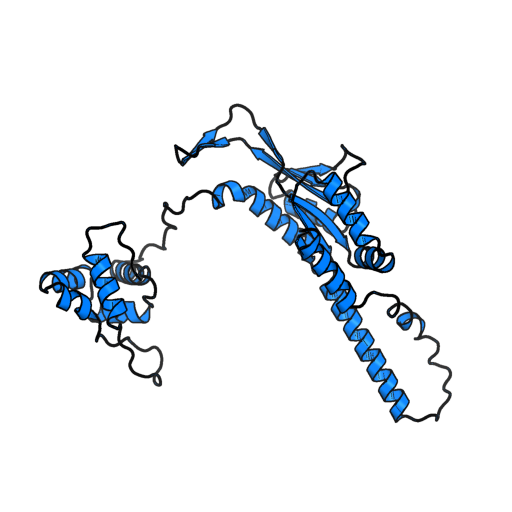237 LEU A C 1
ATOM 1935 O O . LEU A 1 237 ? 24.714 -10.921 -14.464 1.00 89.75 237 LEU A O 1
ATOM 1939 N N . CYS A 1 238 ? 23.847 -9.533 -15.993 1.00 91.56 238 CYS A N 1
ATOM 1940 C CA . CYS A 1 238 ? 25.125 -8.925 -16.347 1.00 91.56 238 CYS A CA 1
ATOM 1941 C C . CYS A 1 238 ? 25.521 -7.873 -15.299 1.00 91.56 238 CYS A C 1
ATOM 1943 O O . CYS A 1 238 ? 25.033 -6.744 -15.263 1.00 91.56 238 CYS A O 1
ATOM 1945 N N . THR A 1 239 ? 26.400 -8.263 -14.375 1.00 91.56 239 THR A N 1
ATOM 1946 C CA . THR A 1 239 ? 26.842 -7.376 -13.293 1.00 91.56 239 THR A CA 1
ATOM 1947 C C . THR A 1 239 ? 27.807 -6.295 -13.801 1.00 91.56 239 THR A C 1
ATOM 1949 O O . THR A 1 239 ? 28.507 -6.516 -14.791 1.00 91.56 239 THR A O 1
ATOM 1952 N N . PRO A 1 240 ? 27.961 -5.166 -13.073 1.00 92.38 240 PRO A N 1
ATOM 1953 C CA . PRO A 1 240 ? 28.991 -4.162 -13.361 1.00 92.38 240 PRO A CA 1
ATOM 1954 C C . PRO A 1 240 ? 30.391 -4.750 -13.613 1.00 92.38 240 PRO A C 1
ATOM 1956 O O . PRO A 1 240 ? 31.135 -4.263 -14.457 1.00 92.38 240 PRO A O 1
ATOM 1959 N N . ALA A 1 241 ? 30.763 -5.799 -12.874 1.00 91.19 241 ALA A N 1
ATOM 1960 C CA . ALA A 1 241 ? 32.059 -6.452 -13.023 1.00 91.19 241 ALA A CA 1
ATOM 1961 C C . ALA A 1 241 ? 32.171 -7.206 -14.358 1.00 91.19 241 ALA A C 1
ATOM 1963 O O . ALA A 1 241 ? 33.155 -7.021 -15.065 1.00 91.19 241 ALA A O 1
ATOM 1964 N N . ILE A 1 242 ? 31.144 -7.986 -14.729 1.00 92.62 242 ILE A N 1
ATOM 1965 C CA . ILE A 1 242 ? 31.089 -8.696 -16.019 1.00 92.62 242 ILE A CA 1
ATOM 1966 C C . ILE A 1 242 ? 31.184 -7.693 -17.172 1.00 92.62 242 ILE A C 1
ATOM 1968 O O . ILE A 1 242 ? 32.029 -7.855 -18.049 1.00 92.62 242 ILE A O 1
ATOM 1972 N N . ALA A 1 243 ? 30.379 -6.626 -17.126 1.00 94.25 243 ALA A N 1
ATOM 1973 C CA . ALA A 1 243 ? 30.379 -5.585 -18.149 1.00 94.25 243 ALA A CA 1
ATOM 1974 C C . ALA A 1 243 ? 31.772 -4.953 -18.318 1.00 94.25 243 ALA A C 1
ATOM 1976 O O . ALA A 1 243 ? 32.278 -4.883 -19.434 1.00 94.25 243 ALA A O 1
ATOM 1977 N N . LYS A 1 244 ? 32.448 -4.584 -17.218 1.00 93.75 244 LYS A N 1
ATOM 1978 C CA . LYS A 1 244 ? 33.824 -4.052 -17.270 1.00 93.75 244 LYS A CA 1
ATOM 1979 C C . LYS A 1 244 ? 34.818 -5.033 -17.878 1.00 93.75 244 LYS A C 1
ATOM 1981 O O . LYS A 1 244 ? 35.677 -4.623 -18.648 1.00 93.75 244 LYS A O 1
ATOM 1986 N N . SER A 1 245 ? 34.710 -6.318 -17.548 1.00 93.56 245 SER A N 1
ATOM 1987 C CA . SER A 1 245 ? 35.632 -7.334 -18.068 1.00 93.56 245 SER A CA 1
ATOM 1988 C C . SER A 1 245 ? 35.449 -7.542 -19.572 1.00 93.56 245 SER A C 1
ATOM 1990 O O . SER A 1 245 ? 36.436 -7.603 -20.302 1.00 93.56 245 SER A O 1
ATOM 1992 N N . ILE A 1 246 ? 34.203 -7.543 -20.054 1.00 94.88 246 ILE A N 1
ATOM 1993 C CA . ILE A 1 246 ? 33.904 -7.567 -21.492 1.00 94.88 246 ILE A CA 1
ATOM 1994 C C . ILE A 1 246 ? 34.454 -6.312 -22.165 1.00 94.88 246 ILE A C 1
ATOM 1996 O O . ILE A 1 246 ? 35.160 -6.432 -23.157 1.00 94.88 246 ILE A O 1
ATOM 2000 N N . MET A 1 247 ? 34.206 -5.123 -21.607 1.00 95.44 247 MET A N 1
ATOM 2001 C CA . MET A 1 247 ? 34.725 -3.862 -22.149 1.00 95.44 247 MET A CA 1
ATOM 2002 C C . MET A 1 247 ? 36.254 -3.809 -22.166 1.00 95.44 247 MET A C 1
ATOM 2004 O O . MET A 1 247 ? 36.846 -3.187 -23.036 1.00 95.44 247 MET A O 1
ATOM 2008 N N . LYS A 1 248 ? 36.930 -4.470 -21.228 1.00 94.12 248 LYS A N 1
ATOM 2009 C CA . LYS A 1 248 ? 38.392 -4.546 -21.221 1.00 94.12 248 LYS A CA 1
ATOM 2010 C C . LYS A 1 248 ? 38.932 -5.356 -22.403 1.00 94.12 248 LYS A C 1
ATOM 2012 O O . LYS A 1 248 ? 39.941 -4.966 -22.980 1.00 94.12 248 LYS A O 1
ATOM 2017 N N . ALA A 1 249 ? 38.268 -6.459 -22.757 1.00 94.31 249 ALA A N 1
ATOM 2018 C CA . ALA A 1 249 ? 38.628 -7.275 -23.919 1.00 94.31 249 ALA A CA 1
ATOM 2019 C C . ALA A 1 249 ? 38.131 -6.665 -25.243 1.00 94.31 249 ALA A C 1
ATOM 2021 O O . ALA A 1 249 ? 38.827 -6.715 -26.253 1.00 94.31 249 ALA A O 1
ATOM 2022 N N . TYR A 1 250 ? 36.952 -6.044 -25.217 1.00 95.94 250 TYR A N 1
ATOM 2023 C CA . TYR A 1 250 ? 36.272 -5.439 -26.357 1.00 95.94 250 TYR A CA 1
ATOM 2024 C C . TYR A 1 250 ? 35.835 -4.016 -25.986 1.00 95.94 250 TYR A C 1
ATOM 2026 O O . TYR A 1 250 ? 34.704 -3.838 -25.534 1.00 95.94 250 TYR A O 1
ATOM 2034 N N . PRO A 1 251 ? 36.708 -3.000 -26.162 1.00 94.38 251 PRO A N 1
ATOM 2035 C CA . PRO A 1 251 ? 36.487 -1.631 -25.672 1.00 94.38 251 PRO A CA 1
ATOM 2036 C C . PRO A 1 251 ? 35.241 -0.922 -26.190 1.00 94.38 251 PRO A C 1
ATOM 2038 O O . PRO A 1 251 ? 34.744 -0.009 -25.532 1.00 94.38 251 PRO A O 1
ATOM 2041 N N . THR A 1 252 ? 34.721 -1.331 -27.347 1.00 95.25 252 THR A N 1
ATOM 2042 C CA . THR A 1 252 ? 33.530 -0.738 -27.952 1.00 95.25 252 THR A CA 1
ATOM 2043 C C . THR A 1 252 ? 32.543 -1.823 -28.358 1.00 95.25 252 THR A C 1
ATOM 2045 O O . THR A 1 252 ? 32.920 -2.960 -28.646 1.00 95.25 252 THR A O 1
ATOM 2048 N N . LEU A 1 253 ? 31.263 -1.459 -28.452 1.00 93.06 253 LEU A N 1
ATOM 2049 C CA . LEU A 1 253 ? 30.243 -2.351 -29.005 1.00 93.06 253 LEU A CA 1
ATOM 2050 C C . LEU A 1 253 ? 30.620 -2.827 -30.418 1.00 93.06 253 LEU A C 1
ATOM 2052 O O . LEU A 1 253 ? 30.396 -3.980 -30.775 1.00 93.06 253 LEU A O 1
ATOM 2056 N N . GLN A 1 254 ? 31.244 -1.950 -31.209 1.00 93.56 254 GLN A N 1
ATOM 2057 C CA . GLN A 1 254 ? 31.688 -2.277 -32.558 1.00 93.56 254 GLN A CA 1
ATOM 2058 C C . GLN A 1 254 ? 32.807 -3.326 -32.568 1.00 93.56 254 GLN A C 1
ATOM 2060 O O . GLN A 1 254 ? 32.770 -4.213 -33.418 1.00 93.56 254 GLN A O 1
ATOM 2065 N N . SER A 1 255 ? 33.777 -3.271 -31.644 1.00 95.75 255 SER A N 1
ATOM 2066 C CA . SER A 1 255 ? 34.843 -4.282 -31.587 1.00 95.75 255 SER A CA 1
A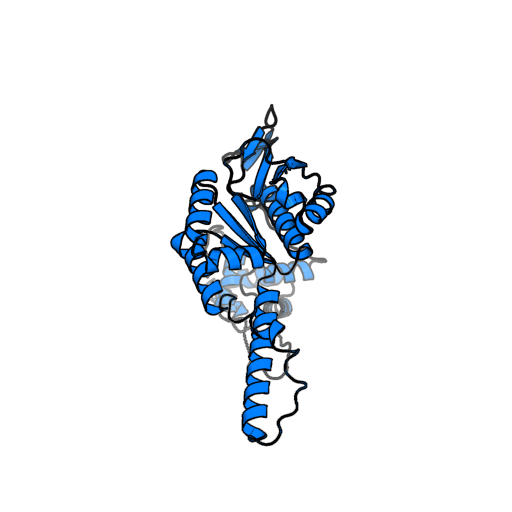TOM 2067 C C . SER A 1 255 ? 34.317 -5.647 -31.139 1.00 95.75 255 SER A C 1
ATOM 2069 O O . SER A 1 255 ? 34.744 -6.671 -31.677 1.00 95.75 255 SER A O 1
ATOM 2071 N N . LEU A 1 256 ? 33.339 -5.665 -30.227 1.00 95.31 256 LEU A N 1
ATOM 2072 C CA . LEU A 1 256 ? 32.628 -6.884 -29.840 1.00 95.31 256 LEU A CA 1
ATOM 2073 C C . LEU A 1 256 ? 31.874 -7.483 -31.037 1.00 95.31 256 LEU A C 1
ATOM 2075 O O . LEU A 1 256 ? 32.040 -8.658 -31.356 1.00 95.31 256 LEU A O 1
ATOM 2079 N N . HIS A 1 257 ? 31.090 -6.659 -31.736 1.00 93.81 257 HIS A N 1
ATOM 2080 C CA . HIS A 1 257 ? 30.298 -7.093 -32.884 1.00 93.81 257 HIS A CA 1
ATOM 2081 C C . HIS A 1 257 ? 31.169 -7.578 -34.051 1.00 93.81 257 HIS A C 1
ATOM 2083 O O . HIS A 1 257 ? 30.888 -8.621 -34.631 1.00 93.81 257 HIS A O 1
ATOM 2089 N N . GLN A 1 258 ? 32.256 -6.872 -34.377 1.00 94.94 258 GLN A N 1
ATOM 2090 C CA . GLN A 1 258 ? 33.175 -7.291 -35.438 1.00 94.94 258 GLN A CA 1
ATOM 2091 C C . GLN A 1 258 ? 33.781 -8.671 -35.147 1.00 94.94 258 GLN A C 1
ATOM 2093 O O . GLN A 1 258 ? 33.815 -9.516 -36.037 1.00 94.94 258 GLN A O 1
ATOM 2098 N N . SER A 1 259 ? 34.157 -8.926 -33.891 1.00 94.00 259 SER A N 1
ATOM 2099 C CA . SER A 1 259 ? 34.687 -10.227 -33.465 1.00 94.00 259 SER A CA 1
ATOM 2100 C C . SER A 1 259 ? 33.650 -11.346 -33.610 1.00 94.00 259 SER A C 1
ATOM 2102 O O . SER A 1 259 ? 33.989 -12.450 -34.024 1.00 94.00 259 SER A O 1
ATOM 2104 N N . TYR A 1 260 ? 32.369 -11.065 -33.343 1.00 95.50 260 TYR A N 1
ATOM 2105 C CA . TYR A 1 260 ? 31.297 -12.033 -33.590 1.00 95.50 260 TYR A CA 1
ATOM 2106 C C . TYR A 1 260 ? 31.093 -12.346 -35.073 1.00 95.50 260 TYR A C 1
ATOM 2108 O O . TYR A 1 260 ? 30.817 -13.497 -35.401 1.00 95.50 260 TYR A O 1
ATOM 2116 N N . ARG A 1 261 ? 31.247 -11.365 -35.974 1.00 92.56 261 ARG A N 1
ATOM 2117 C CA . ARG A 1 261 ? 31.069 -11.580 -37.424 1.00 92.56 261 ARG A CA 1
ATOM 2118 C C . ARG A 1 261 ? 32.131 -12.484 -38.043 1.00 92.56 261 ARG A C 1
ATOM 2120 O O . ARG A 1 261 ? 31.886 -13.065 -39.096 1.00 92.56 261 ARG A O 1
ATOM 2127 N N . GLU A 1 262 ? 33.302 -12.565 -37.425 1.00 91.94 262 GLU A N 1
ATOM 2128 C CA . GLU A 1 262 ? 34.423 -13.387 -37.891 1.00 91.94 262 GLU A CA 1
ATOM 2129 C C . GLU A 1 262 ? 34.312 -14.853 -37.434 1.00 91.94 262 GLU A C 1
ATOM 2131 O O . GLU A 1 262 ? 35.076 -15.698 -37.898 1.00 91.94 262 GLU A O 1
ATOM 2136 N N . LEU A 1 263 ? 33.350 -15.167 -36.558 1.00 92.44 263 LEU A N 1
ATOM 2137 C CA . LEU A 1 263 ? 33.157 -16.486 -35.962 1.00 92.44 263 LEU A CA 1
ATOM 2138 C C . LEU A 1 263 ? 31.861 -17.149 -36.445 1.00 92.44 263 LEU A C 1
ATOM 2140 O O . LEU A 1 263 ? 30.860 -16.497 -36.739 1.00 92.44 263 LEU A O 1
ATOM 2144 N N . ASP A 1 264 ? 31.858 -18.481 -36.474 1.00 92.50 264 ASP A N 1
ATOM 2145 C CA . ASP A 1 264 ? 30.633 -19.261 -36.609 1.00 92.50 264 ASP A CA 1
ATOM 2146 C C . ASP A 1 264 ? 29.811 -19.218 -35.310 1.00 92.50 264 ASP A C 1
ATOM 2148 O O . ASP A 1 264 ? 30.329 -18.956 -34.222 1.00 92.50 264 ASP A O 1
ATOM 2152 N N . LYS A 1 265 ? 28.504 -19.491 -35.408 1.00 90.00 265 LYS A N 1
ATOM 2153 C CA . LYS A 1 265 ? 27.569 -19.372 -34.277 1.00 90.00 265 LYS A CA 1
ATOM 2154 C C . LYS A 1 265 ? 28.024 -20.118 -33.005 1.00 90.00 265 LYS A C 1
ATOM 2156 O O . LYS A 1 265 ? 28.028 -19.488 -31.949 1.00 90.00 265 LYS A O 1
ATOM 2161 N N . PRO A 1 266 ? 28.436 -21.401 -33.051 1.00 92.88 266 PRO A N 1
ATOM 2162 C CA . PRO A 1 266 ? 28.927 -22.105 -31.864 1.00 92.88 266 PRO A CA 1
ATOM 2163 C C . PRO A 1 266 ? 30.129 -21.426 -31.192 1.00 92.88 266 PRO A C 1
ATOM 2165 O O . PRO A 1 266 ? 30.170 -21.334 -29.964 1.00 92.88 266 PRO A O 1
ATOM 2168 N N . SER A 1 267 ? 31.085 -20.923 -31.977 1.00 93.12 267 SER A N 1
ATOM 2169 C CA . SER A 1 267 ? 32.266 -20.229 -31.451 1.00 93.12 267 SER A CA 1
ATOM 2170 C C . SER A 1 267 ? 31.912 -18.845 -30.907 1.00 93.12 267 SER A C 1
ATOM 2172 O O . SER A 1 267 ? 32.388 -18.468 -29.837 1.00 93.12 267 SER A O 1
ATOM 2174 N N . GLY A 1 268 ? 31.021 -18.114 -31.584 1.00 93.06 268 GLY A N 1
ATOM 2175 C CA . GLY A 1 268 ? 30.510 -16.818 -31.135 1.00 93.06 268 GLY A CA 1
ATOM 2176 C C . GLY A 1 268 ? 29.760 -16.903 -29.801 1.00 93.06 268 GLY A C 1
ATOM 2177 O O . GLY A 1 268 ? 30.022 -16.111 -28.895 1.00 93.06 268 GLY A O 1
ATOM 2178 N N . GLU A 1 269 ? 28.905 -17.919 -29.624 1.00 94.56 269 GLU A N 1
ATOM 2179 C CA . GLU A 1 269 ? 28.201 -18.179 -28.357 1.00 94.56 269 GLU A CA 1
ATOM 2180 C C . GLU A 1 269 ? 29.168 -18.449 -27.191 1.00 94.56 269 GLU A C 1
ATOM 2182 O O . GLU A 1 269 ? 28.839 -18.182 -26.034 1.00 94.56 269 GLU A O 1
ATOM 2187 N N . MET A 1 270 ? 30.373 -18.941 -27.477 1.00 95.75 270 MET A N 1
ATOM 2188 C CA . MET A 1 270 ? 31.384 -19.312 -26.485 1.00 95.75 270 MET A CA 1
ATOM 2189 C C . MET A 1 270 ? 32.488 -18.261 -26.302 1.00 95.75 270 MET A C 1
ATOM 2191 O O . MET A 1 270 ? 33.268 -18.374 -25.357 1.00 95.75 270 MET A O 1
ATOM 2195 N N . MET A 1 271 ? 32.531 -17.224 -27.144 1.00 95.88 271 MET A N 1
ATOM 2196 C CA . MET A 1 271 ? 33.627 -16.249 -27.226 1.00 95.88 271 MET A CA 1
ATOM 2197 C C . MET A 1 271 ? 33.940 -15.549 -25.897 1.00 95.88 271 MET A C 1
ATOM 2199 O O . MET A 1 271 ? 35.099 -15.285 -25.592 1.00 95.88 271 MET A O 1
ATOM 2203 N N . LEU A 1 272 ? 32.919 -15.250 -25.090 1.00 95.50 272 LEU A N 1
ATOM 2204 C CA . LEU A 1 272 ? 33.085 -14.565 -23.807 1.00 95.50 272 LEU A CA 1
ATOM 2205 C C . LEU A 1 272 ? 33.163 -15.537 -22.623 1.00 95.50 272 LEU A C 1
ATOM 2207 O O . LEU A 1 272 ? 33.388 -15.095 -21.502 1.00 95.50 272 LEU A O 1
ATOM 2211 N N . ALA A 1 273 ? 32.957 -16.842 -22.825 1.00 93.88 273 ALA A N 1
ATOM 2212 C CA . ALA A 1 273 ? 32.692 -17.785 -21.738 1.00 93.88 273 ALA A CA 1
ATOM 2213 C C . ALA A 1 273 ? 33.849 -17.912 -20.739 1.00 93.88 273 ALA A C 1
ATOM 2215 O O . ALA A 1 273 ? 33.601 -18.037 -19.535 1.00 93.88 273 ALA A O 1
ATOM 2216 N N . ASP A 1 274 ? 35.082 -17.845 -21.242 1.00 91.44 274 ASP A N 1
ATOM 2217 C CA . ASP A 1 274 ? 36.316 -18.010 -20.469 1.00 91.44 274 ASP A CA 1
ATOM 2218 C C . ASP A 1 274 ? 36.934 -16.679 -20.021 1.00 91.44 274 ASP A C 1
ATOM 2220 O O . ASP A 1 274 ? 38.003 -16.655 -19.415 1.00 91.44 274 ASP A O 1
ATOM 2224 N N . LEU A 1 275 ? 36.249 -15.562 -20.278 1.00 91.44 275 LEU A N 1
ATOM 2225 C CA . LEU A 1 275 ? 36.713 -14.240 -19.889 1.00 91.44 275 LEU A CA 1
ATOM 2226 C C . LEU A 1 275 ? 36.652 -14.086 -18.361 1.00 91.44 275 LEU A C 1
ATOM 2228 O O . LEU A 1 275 ? 35.587 -14.246 -17.756 1.00 91.44 275 LEU A O 1
ATOM 2232 N N . GLU A 1 276 ? 37.791 -13.776 -17.739 1.00 89.25 276 GLU A N 1
ATOM 2233 C CA . GLU A 1 276 ? 37.899 -13.609 -16.286 1.00 89.25 276 GLU A CA 1
ATOM 2234 C C . GLU A 1 276 ? 37.188 -12.327 -15.833 1.00 89.25 276 GLU A C 1
ATOM 2236 O O . GLU A 1 276 ? 37.422 -11.241 -16.366 1.00 89.25 276 GLU A O 1
ATOM 2241 N N . VAL A 1 277 ? 36.318 -12.445 -14.827 1.00 85.88 277 VAL A N 1
ATOM 2242 C CA . VAL A 1 277 ? 35.587 -11.303 -14.275 1.00 85.88 277 VAL A CA 1
ATOM 2243 C C . VAL A 1 277 ? 36.464 -10.544 -13.279 1.00 85.88 277 VAL A C 1
ATOM 2245 O O . VAL A 1 277 ? 36.918 -11.083 -12.269 1.00 85.88 277 VAL A O 1
ATOM 2248 N N . GLU A 1 278 ? 36.649 -9.256 -13.544 1.00 69.88 278 GLU A N 1
ATOM 2249 C CA . GLU A 1 278 ? 37.494 -8.346 -12.780 1.00 69.88 278 GLU A CA 1
ATOM 2250 C C . GLU A 1 278 ? 37.003 -8.214 -11.326 1.00 69.88 278 GLU A C 1
ATOM 2252 O O . GLU A 1 278 ? 35.812 -8.042 -11.037 1.00 69.88 278 GLU A O 1
ATOM 2257 N N . ARG A 1 279 ? 37.944 -8.348 -10.386 1.00 73.38 279 ARG A N 1
ATOM 2258 C CA . ARG A 1 279 ? 37.677 -8.519 -8.951 1.00 73.38 279 ARG A CA 1
ATOM 2259 C C . ARG A 1 279 ? 37.418 -7.178 -8.260 1.00 73.38 279 ARG A C 1
ATOM 2261 O O . ARG A 1 279 ? 38.072 -6.187 -8.556 1.00 73.38 279 ARG A O 1
ATOM 2268 N N . SER A 1 280 ? 36.570 -7.181 -7.226 1.00 57.03 280 SER A N 1
ATOM 2269 C CA . SER A 1 280 ? 36.545 -6.102 -6.219 1.00 57.03 280 SER A CA 1
ATOM 2270 C C . SER A 1 280 ? 37.304 -6.463 -4.926 1.00 57.03 280 SER A C 1
ATOM 2272 O O . SER A 1 280 ? 37.517 -5.580 -4.100 1.00 57.03 280 SER A O 1
ATOM 2274 N N . ALA A 1 281 ? 37.709 -7.730 -4.720 1.00 55.97 281 ALA A N 1
ATOM 2275 C CA . ALA A 1 281 ? 38.407 -8.192 -3.509 1.00 55.97 281 ALA A CA 1
ATOM 2276 C C . ALA A 1 281 ? 39.327 -9.414 -3.757 1.00 55.97 281 ALA A C 1
ATOM 2278 O O . ALA A 1 281 ? 39.054 -10.249 -4.615 1.00 55.97 281 ALA A O 1
ATOM 2279 N N . ILE A 1 282 ? 40.404 -9.535 -2.964 1.00 58.09 282 ILE A N 1
ATOM 2280 C CA . ILE A 1 282 ? 41.583 -10.406 -3.196 1.00 58.09 282 ILE A CA 1
ATOM 2281 C C . ILE A 1 282 ? 41.354 -11.917 -2.916 1.00 58.09 282 ILE A C 1
ATOM 2283 O O . ILE A 1 282 ? 42.176 -12.731 -3.322 1.00 58.09 282 ILE A O 1
ATOM 2287 N N . ARG A 1 283 ? 40.264 -12.337 -2.249 1.00 55.53 283 ARG A N 1
ATOM 2288 C CA . ARG A 1 283 ? 40.129 -13.707 -1.681 1.00 55.53 283 ARG A CA 1
ATOM 2289 C C . ARG A 1 283 ? 38.992 -14.592 -2.233 1.00 55.53 283 ARG A C 1
ATOM 2291 O O . ARG A 1 283 ? 38.643 -15.579 -1.592 1.00 55.53 283 ARG A O 1
ATOM 2298 N N . ALA A 1 284 ? 38.399 -14.276 -3.383 1.00 58.53 284 ALA A N 1
ATOM 2299 C CA . ALA A 1 284 ? 37.374 -15.128 -4.007 1.00 58.53 284 ALA A CA 1
ATOM 2300 C C . ALA A 1 284 ? 37.966 -15.991 -5.139 1.00 58.53 284 ALA A C 1
ATOM 2302 O O . ALA A 1 284 ? 38.942 -15.583 -5.762 1.00 58.53 284 ALA A O 1
ATOM 2303 N N . ARG A 1 285 ? 37.383 -17.178 -5.387 1.00 60.38 285 ARG A N 1
ATOM 2304 C CA . ARG A 1 285 ? 37.758 -18.065 -6.509 1.00 60.38 285 ARG A CA 1
ATOM 2305 C C . ARG A 1 285 ? 37.547 -17.360 -7.852 1.00 60.38 285 ARG A C 1
ATOM 2307 O O . ARG A 1 285 ? 36.610 -16.569 -7.975 1.00 60.38 285 ARG A O 1
ATOM 2314 N N . ASP A 1 286 ? 38.373 -17.707 -8.835 1.00 61.69 286 ASP A N 1
ATOM 2315 C CA . ASP A 1 286 ? 38.275 -17.199 -10.204 1.00 61.69 286 ASP A CA 1
ATOM 2316 C C . ASP A 1 286 ? 36.880 -17.470 -10.774 1.00 61.69 286 ASP A C 1
ATOM 2318 O O . ASP A 1 286 ? 36.368 -18.594 -10.723 1.00 61.69 286 ASP A O 1
ATOM 2322 N N . ARG A 1 287 ? 36.231 -16.406 -11.256 1.00 79.62 287 ARG A N 1
ATOM 2323 C CA . ARG A 1 287 ? 34.894 -16.463 -11.842 1.00 79.62 287 ARG A CA 1
ATOM 2324 C C . ARG A 1 287 ? 34.980 -15.942 -13.262 1.00 79.62 287 ARG A C 1
ATOM 2326 O O . ARG A 1 287 ? 35.299 -14.776 -13.463 1.00 79.62 287 ARG A O 1
ATOM 2333 N N . ASN A 1 288 ? 34.618 -16.783 -14.219 1.00 89.12 288 ASN A N 1
ATOM 2334 C CA . ASN A 1 288 ? 34.503 -16.368 -15.611 1.00 89.12 288 ASN A CA 1
ATOM 2335 C C . ASN A 1 288 ? 33.077 -15.889 -15.900 1.00 89.12 288 ASN A C 1
ATOM 2337 O O . ASN A 1 288 ? 32.140 -16.194 -15.151 1.00 89.12 288 ASN A O 1
ATOM 2341 N N . VAL A 1 289 ? 32.906 -15.145 -16.993 1.00 87.88 289 VAL A N 1
ATOM 2342 C CA . VAL A 1 289 ? 31.591 -14.701 -17.488 1.00 87.88 289 VAL A CA 1
ATOM 2343 C C . VAL A 1 289 ? 30.641 -15.885 -17.665 1.00 87.88 28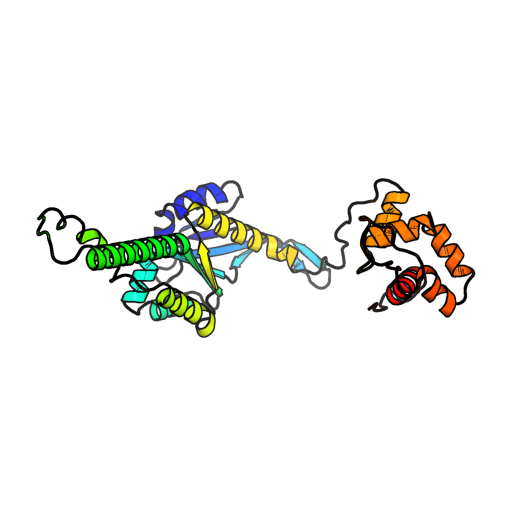9 VAL A C 1
ATOM 2345 O O . VAL A 1 289 ? 29.463 -15.731 -17.368 1.00 87.88 289 VAL A O 1
ATOM 2348 N N . ASN A 1 290 ? 31.182 -17.067 -17.989 1.00 91.88 290 ASN A N 1
ATOM 2349 C CA . ASN A 1 290 ? 30.511 -18.351 -18.179 1.00 91.88 290 ASN A CA 1
ATOM 2350 C C . ASN A 1 290 ? 29.780 -18.494 -19.525 1.00 91.88 290 ASN A C 1
ATOM 2352 O O . ASN A 1 290 ? 29.461 -17.526 -20.215 1.00 91.88 290 ASN A O 1
ATOM 2356 N N . ARG A 1 291 ? 29.516 -19.753 -19.895 1.00 93.62 291 ARG A N 1
ATOM 2357 C CA . ARG A 1 291 ? 28.920 -20.134 -21.187 1.00 93.62 291 ARG A CA 1
ATOM 2358 C C . ARG A 1 291 ? 27.509 -19.584 -21.380 1.00 93.62 291 ARG A C 1
ATOM 2360 O O . ARG A 1 291 ? 27.160 -19.171 -22.478 1.00 93.62 291 ARG A O 1
ATOM 2367 N N . VAL A 1 292 ? 26.709 -19.572 -20.314 1.00 93.25 292 VAL A N 1
ATOM 2368 C CA . VAL A 1 292 ? 25.308 -19.127 -20.361 1.00 93.25 292 VAL A CA 1
ATOM 2369 C C . VAL A 1 292 ? 25.246 -17.634 -20.667 1.00 93.25 292 VAL A C 1
ATOM 2371 O O . VAL A 1 292 ? 24.527 -17.219 -21.570 1.00 93.25 292 VAL A O 1
ATOM 2374 N N . MET A 1 293 ? 26.051 -16.832 -19.968 1.00 93.69 293 MET A N 1
ATOM 2375 C CA . MET A 1 293 ? 26.112 -15.391 -20.190 1.00 93.69 293 MET A CA 1
ATOM 2376 C C . MET A 1 293 ? 26.717 -15.057 -21.556 1.00 93.69 293 MET A C 1
ATOM 2378 O O . MET A 1 293 ? 26.178 -14.213 -22.262 1.00 93.69 293 MET A O 1
ATOM 2382 N N . SER A 1 294 ? 27.782 -15.753 -21.967 1.00 95.31 294 SER A N 1
ATOM 2383 C CA . SER A 1 294 ? 28.377 -15.582 -23.299 1.00 95.31 294 SER A CA 1
ATOM 2384 C C . SER A 1 294 ? 27.357 -15.829 -24.415 1.00 95.31 294 SER A C 1
ATOM 2386 O O . SER A 1 294 ? 27.178 -14.980 -25.288 1.00 95.31 294 SER A O 1
ATOM 2388 N N . LYS A 1 295 ? 26.606 -16.935 -24.330 1.00 94.75 295 LYS A N 1
ATOM 2389 C CA . LYS A 1 295 ? 25.538 -17.257 -25.279 1.00 94.75 295 LYS A CA 1
ATOM 2390 C C . LYS A 1 295 ? 24.417 -16.221 -25.254 1.00 94.75 295 LYS A C 1
ATOM 2392 O O . LYS A 1 295 ? 23.954 -15.815 -26.319 1.00 94.75 295 LYS A O 1
ATOM 2397 N N . LYS A 1 296 ? 23.993 -15.772 -24.066 1.00 94.25 296 LYS A N 1
ATOM 2398 C CA . LYS A 1 296 ? 22.957 -14.739 -23.910 1.00 94.25 296 LYS A CA 1
ATOM 2399 C C . LYS A 1 296 ? 23.369 -13.441 -24.607 1.00 94.25 296 LYS A C 1
ATOM 2401 O O . LYS A 1 296 ? 22.611 -12.931 -25.423 1.00 94.25 296 LYS A O 1
ATOM 2406 N N . ILE A 1 297 ? 24.584 -12.957 -24.351 1.00 94.69 297 ILE A N 1
ATOM 2407 C CA . ILE A 1 297 ? 25.119 -11.729 -24.956 1.00 94.69 297 ILE A CA 1
ATOM 2408 C C . ILE A 1 297 ? 25.240 -11.871 -26.477 1.00 94.69 297 ILE A C 1
ATOM 2410 O O . ILE A 1 297 ? 24.772 -10.996 -27.202 1.00 94.69 297 ILE A O 1
ATOM 2414 N N . TYR A 1 298 ? 25.795 -12.985 -26.968 1.00 94.88 298 TYR A N 1
ATOM 2415 C CA . TYR A 1 298 ? 25.869 -13.257 -28.405 1.00 94.88 298 TYR A CA 1
ATOM 2416 C C . TYR A 1 298 ? 24.483 -13.208 -29.058 1.00 94.88 298 TYR A C 1
ATOM 2418 O O . TYR A 1 298 ? 24.304 -12.559 -30.086 1.00 94.88 298 TYR A O 1
ATOM 2426 N N . THR A 1 299 ? 23.500 -13.859 -28.434 1.00 93.25 299 THR A N 1
ATOM 2427 C CA . THR A 1 299 ? 22.138 -13.955 -28.967 1.00 93.25 299 THR A CA 1
ATOM 2428 C C . THR A 1 299 ? 21.454 -12.588 -29.009 1.00 93.25 299 THR A C 1
ATOM 2430 O O . THR A 1 299 ? 20.855 -12.258 -30.023 1.00 93.25 299 THR A O 1
ATOM 2433 N N . ILE A 1 300 ? 21.603 -11.758 -27.968 1.00 92.25 300 ILE A N 1
ATOM 2434 C CA . ILE A 1 300 ? 21.044 -10.392 -27.932 1.00 92.25 300 ILE A CA 1
ATOM 2435 C C . ILE A 1 300 ? 21.577 -9.532 -29.078 1.00 92.25 300 ILE A C 1
ATOM 2437 O O . ILE A 1 300 ? 20.820 -8.777 -29.677 1.00 92.25 300 ILE A O 1
ATOM 2441 N N . PHE A 1 301 ? 22.872 -9.631 -29.380 1.00 91.31 301 PHE A N 1
ATOM 2442 C CA . PHE A 1 301 ? 23.502 -8.773 -30.385 1.00 91.31 301 PHE A CA 1
ATOM 2443 C C . PHE A 1 301 ? 23.432 -9.308 -31.821 1.00 91.31 301 PHE A C 1
ATOM 2445 O O . PHE A 1 301 ? 23.745 -8.551 -32.735 1.00 91.31 301 PHE A O 1
ATOM 2452 N N . ASN A 1 302 ? 23.053 -10.575 -32.036 1.00 90.81 302 ASN A N 1
ATOM 2453 C CA . ASN A 1 302 ? 23.068 -11.209 -33.366 1.00 90.81 302 ASN A CA 1
ATOM 2454 C C . ASN A 1 302 ? 21.740 -11.878 -33.772 1.00 90.81 302 ASN A C 1
ATOM 2456 O O . ASN A 1 302 ? 21.671 -12.450 -34.856 1.00 90.81 302 ASN A O 1
ATOM 2460 N N . SER A 1 303 ? 20.709 -11.882 -32.920 1.00 90.38 303 SER A N 1
ATOM 2461 C CA . SER A 1 303 ? 19.384 -12.405 -33.279 1.00 90.38 303 SER A CA 1
ATOM 2462 C C . SER A 1 303 ? 18.576 -11.364 -34.052 1.00 90.38 303 SER A C 1
ATOM 2464 O O . SER A 1 303 ? 18.503 -10.212 -33.634 1.00 90.38 303 SER A O 1
ATOM 2466 N N . ASP A 1 304 ? 17.906 -11.800 -35.118 1.00 89.94 304 ASP A N 1
ATOM 2467 C CA . ASP A 1 304 ? 16.930 -10.990 -35.860 1.00 89.94 304 ASP A CA 1
ATOM 2468 C C . ASP A 1 304 ? 15.496 -11.137 -35.315 1.00 89.94 304 ASP A C 1
ATOM 2470 O O . ASP A 1 304 ? 14.586 -10.443 -35.765 1.00 89.94 304 ASP A O 1
ATOM 2474 N N . ASP A 1 305 ? 15.279 -12.057 -34.370 1.00 89.88 305 ASP A N 1
ATOM 2475 C CA . ASP A 1 305 ? 13.975 -12.320 -33.756 1.00 89.88 305 ASP A CA 1
ATOM 2476 C C . ASP A 1 305 ? 13.767 -11.430 -32.511 1.00 89.88 305 ASP A C 1
ATOM 2478 O O . ASP A 1 305 ? 14.454 -11.646 -31.502 1.00 89.88 305 ASP A O 1
ATOM 2482 N N . PRO A 1 306 ? 12.852 -10.435 -32.557 1.00 85.69 306 PRO A N 1
ATOM 2483 C CA . PRO A 1 306 ? 12.571 -9.538 -31.437 1.00 85.69 306 PRO A CA 1
ATOM 2484 C C . PRO A 1 306 ? 11.768 -10.200 -30.307 1.00 85.69 306 PRO A C 1
ATOM 2486 O O . PRO A 1 306 ? 11.776 -9.684 -29.190 1.00 85.69 306 PRO A O 1
ATOM 2489 N N . ASP A 1 307 ? 11.105 -11.330 -30.574 1.00 86.56 307 ASP A N 1
ATOM 2490 C CA . ASP A 1 307 ? 10.282 -12.063 -29.604 1.00 86.56 307 ASP A CA 1
ATOM 2491 C C . ASP A 1 307 ? 11.059 -13.224 -28.951 1.00 86.56 307 ASP A C 1
ATOM 2493 O O . ASP A 1 307 ? 10.515 -13.990 -28.145 1.00 86.56 307 ASP A O 1
ATOM 2497 N N . LEU A 1 308 ? 12.352 -13.358 -29.272 1.00 86.62 308 LEU A N 1
ATOM 2498 C CA . LEU A 1 308 ? 13.198 -14.436 -28.780 1.00 86.62 308 LEU A CA 1
ATOM 2499 C C . LEU A 1 308 ? 13.379 -14.367 -27.258 1.00 86.62 308 LEU A C 1
ATOM 2501 O O . LEU A 1 308 ? 13.991 -13.450 -26.707 1.00 86.62 308 LEU A O 1
ATOM 2505 N N . PHE A 1 309 ? 12.915 -15.409 -26.572 1.00 82.88 309 PHE A N 1
ATOM 2506 C CA . PHE A 1 309 ? 13.032 -15.515 -25.124 1.00 82.88 309 PHE A CA 1
ATOM 2507 C C . PHE A 1 309 ? 14.430 -15.984 -24.692 1.00 82.88 309 PHE A C 1
ATOM 2509 O O . PHE A 1 309 ? 14.918 -17.031 -25.126 1.00 82.88 309 PHE A O 1
ATOM 2516 N N . LEU A 1 310 ? 15.065 -15.234 -23.788 1.00 80.81 310 LEU A N 1
ATOM 2517 C CA . LEU A 1 310 ? 16.407 -15.518 -23.273 1.00 80.81 310 LEU A CA 1
ATOM 2518 C C . LEU A 1 310 ? 16.347 -15.932 -21.798 1.00 80.81 310 LEU A C 1
ATOM 2520 O O . LEU A 1 310 ? 15.925 -15.146 -20.953 1.00 80.81 310 LEU A O 1
ATOM 2524 N N . TYR A 1 311 ? 16.818 -17.145 -21.488 1.00 60.91 311 TYR A N 1
ATOM 2525 C CA . TYR A 1 311 ? 16.967 -17.664 -20.118 1.00 60.91 311 TYR A CA 1
ATOM 2526 C C . TYR A 1 311 ? 18.295 -17.250 -19.487 1.00 60.91 311 TYR A C 1
ATOM 2528 O O . TYR A 1 311 ? 19.340 -17.307 -20.171 1.00 60.91 311 TYR A O 1
#

Radius of gyration: 31.07 Å; chains: 1; bounding box: 68×44×95 Å

Organism: Rhizopus microsporus (NCBI:txid58291)

pLDDT: mean 85.65, std 14.12, range [43.44, 97.94]

Secondary structure (DSSP, 8-state):
-EEEE-HHHHHSHHHHHHHHHHGGGTPEEEE-TT-TT---SEEEEEEEEEEEETTTTEEEEEEEEEEEEEEEEEEEEEHHHHHHHHHTT-HHHHHHHHHHHHTTPEEEEEEETHHHHHHHHHHHHHHHHHHHHHHHHH-S----TTGGGGGGGTHHHHTSPPHHHHHHHHHHHHHHH--EEEEESSHHHHHHHHHHHHHHHHHHHHHSS-GGGS-------SSHHHHHHHHHHTSTT--HHHHHHHHHHSSSHHHHHHHHHTS-HHHHHHTTTTPBPPPSSTTSPP-B--HHHHHHHHHHHH---TT----

Foldseek 3Di:
DEKAFAPVCCVDPLNVVLCVLCVVVVYHYHHNPPDPQALFGIWDKDWDQWDADQVVRDTHGDPDIDIGTDLETEHEDEPVRLQVCLLVVNPVVSVVSNCVNSVNRAYEYEYEALVVVQVVLVVLVVVVVVVVVVDVVVPPPDPDPPPPVPCVVVVVNVSTDDPVSSVVVVVCCCPVVVHHYHYARHSVRVSVVVSVVNVCSVCVVVVPRPPVVVDPPDDQAPDQQSNQLVVQVVQPPRDSQNSVLVCVVQVHPVSLVVVLVVDDLVCQLCVQAQGWGDDPDDDDDTDGCHSLNSNSVSCVSPPPDPPDDRD

InterPro domains:
  IPR006166 ERCC4 domain [PF02732] (61-197)
  IPR033310 Mms4/EME1/EME2 [PTHR21077] (37-309)
  IPR042530 EME1/EME2, C-terminal domain [G3DSA:1.10.150.670] (216-311)

Sequence (311 aa):
MILDTHPDFLLTDAGKLLEASLTPKMAEIRPLSEHSELRYTISWKRKCQAEWHSESQTFIPLRNMKIIQEPYVLIYMPIDELNEHIRSETIFDHMEQAQSSAKDRQILLLVEGLEAYYKKRALIQRRHFQNQVRQSIEGPSNDNPSSRKRKSGQENLESLPSRETVEQYLNELQIVKNIMVVPTKNSEDTVVWIENLTIDLGLGRYKTKDLNSTYKGGKSGANETDTYFKMLQEIQLCTPAIAKSIMKAYPTLQSLHQSYRELDKPSGEMMLADLEVERSAIRARDRNVNRVMSKKIYTIFNSDDPDLFLY